Protein AF-A0A7C8ZAX3-F1 (afdb_monomer)

Solvent-accessible surface area (backbone atoms only — not comparable to full-atom values): 12717 Å² total; per-residue (Å²): 129,62,69,65,60,52,51,54,50,50,50,53,52,49,55,51,49,54,57,61,70,68,56,81,76,70,76,92,65,71,66,54,92,78,45,43,75,41,87,64,27,77,80,47,67,37,44,41,35,37,33,78,55,93,77,33,40,40,35,32,31,79,50,56,49,70,81,74,58,78,95,72,88,76,99,51,97,81,62,68,74,42,38,37,40,38,38,38,44,35,42,84,97,50,71,49,19,44,37,36,38,30,43,56,52,102,88,49,81,43,76,58,31,51,27,75,41,69,58,74,89,76,41,78,74,82,65,81,90,50,80,55,52,65,63,43,85,78,49,56,67,72,60,49,52,51,52,52,52,55,37,45,79,71,70,57,52,77,79,48,44,67,33,52,53,42,49,49,51,54,34,50,52,55,51,52,58,48,47,54,50,53,53,49,31,57,73,71,67,49,64,80,85,72,67,74,89,81,77,87,73,96,78,87,84,86,88,89,128

Mean predicted aligned error: 10.81 Å

Nearest PDB structures (foldseek):
  7pkq-assembly1_L  TM=7.363E-01  e=2.295E-09  Chlamydomonas reinhardtii
  1yqf-assembly1_B  TM=7.364E-01  e=5.320E-08  Leishmania major
  6sgb-assembly1_FV  TM=5.917E-01  e=6.263E-04  Trypanosoma brucei brucei
  7eep-assembly1_A  TM=3.026E-01  e=1.696E-01  unidentified

Structure (mmCIF, N/CA/C/O backbone):
data_AF-A0A7C8ZAX3-F1
#
_entry.id   AF-A0A7C8ZAX3-F1
#
loop_
_atom_site.group_PDB
_atom_site.id
_atom_site.type_symbol
_atom_site.label_atom_id
_atom_site.label_alt_id
_atom_site.label_comp_id
_atom_site.label_asym_id
_atom_site.label_entity_id
_atom_site.label_seq_id
_atom_site.pdbx_PDB_ins_code
_atom_site.Cartn_x
_atom_site.Cartn_y
_atom_site.Cartn_z
_atom_site.occupancy
_atom_site.B_iso_or_equiv
_atom_site.auth_seq_id
_atom_site.auth_comp_id
_atom_site.auth_asym_id
_atom_site.auth_atom_id
_atom_site.pdbx_PDB_model_num
ATOM 1 N N . VAL A 1 1 ? 15.576 3.966 -36.992 1.00 57.19 1 VAL A N 1
ATOM 2 C CA . VAL A 1 1 ? 16.244 3.793 -35.677 1.00 57.19 1 VAL A CA 1
ATOM 3 C C . VAL A 1 1 ? 17.453 2.891 -35.881 1.00 57.19 1 VAL A C 1
ATOM 5 O O . VAL A 1 1 ? 17.332 1.934 -36.636 1.00 57.19 1 VAL A O 1
ATOM 8 N N . SER A 1 2 ? 18.627 3.226 -35.334 1.00 68.69 2 SER A N 1
ATOM 9 C CA . SER A 1 2 ? 19.869 2.488 -35.623 1.00 68.69 2 SER A CA 1
ATOM 10 C C . SER A 1 2 ? 19.810 1.057 -35.070 1.00 68.69 2 SER A C 1
ATOM 12 O O . SER A 1 2 ? 19.701 0.863 -33.861 1.00 68.69 2 SER A O 1
ATOM 14 N N . SER A 1 3 ? 19.912 0.051 -35.948 1.00 81.69 3 SER A N 1
ATOM 15 C CA . SER A 1 3 ? 19.912 -1.380 -35.586 1.00 81.69 3 SER A CA 1
ATOM 16 C C . SER A 1 3 ? 20.982 -1.730 -34.544 1.00 81.69 3 SER A C 1
ATOM 18 O O . SER A 1 3 ? 20.780 -2.635 -33.735 1.00 81.69 3 SER A O 1
ATOM 20 N N . ALA A 1 4 ? 22.108 -1.011 -34.544 1.00 86.88 4 ALA A N 1
ATOM 21 C CA . ALA A 1 4 ? 23.180 -1.207 -33.577 1.00 86.88 4 ALA A CA 1
ATOM 22 C C . ALA A 1 4 ? 22.740 -0.801 -32.160 1.00 86.88 4 ALA A C 1
ATOM 24 O O . ALA A 1 4 ? 22.902 -1.580 -31.224 1.00 86.88 4 ALA A O 1
ATOM 25 N N . VAL A 1 5 ? 22.087 0.357 -32.012 1.00 91.25 5 VAL A N 1
ATOM 26 C CA . VAL A 1 5 ? 21.594 0.856 -30.715 1.00 91.25 5 VAL A CA 1
ATOM 27 C C . VAL A 1 5 ? 20.552 -0.097 -30.121 1.00 91.25 5 VAL A C 1
ATOM 29 O O . VAL A 1 5 ? 20.645 -0.451 -28.948 1.00 91.25 5 VAL A O 1
ATOM 32 N N . ASN A 1 6 ? 19.623 -0.601 -30.940 1.00 92.50 6 ASN A N 1
ATOM 33 C CA . ASN A 1 6 ? 18.636 -1.588 -30.490 1.00 92.50 6 ASN A CA 1
ATOM 34 C C . ASN A 1 6 ? 19.304 -2.881 -29.999 1.00 92.50 6 ASN A C 1
ATOM 36 O O . ASN A 1 6 ? 18.904 -3.430 -28.975 1.00 92.50 6 ASN A O 1
ATOM 40 N N . SER A 1 7 ? 20.339 -3.362 -30.697 1.00 92.12 7 SER A N 1
ATOM 41 C CA . SER A 1 7 ? 21.065 -4.571 -30.286 1.00 92.12 7 SER A CA 1
ATOM 42 C C . SER A 1 7 ? 21.820 -4.393 -28.963 1.00 92.12 7 SER A C 1
ATOM 44 O O . SER A 1 7 ? 21.807 -5.297 -28.128 1.00 92.12 7 SER A O 1
ATOM 46 N N . MET A 1 8 ? 22.413 -3.215 -28.735 1.00 94.31 8 MET A N 1
ATOM 47 C CA . MET A 1 8 ? 23.097 -2.882 -27.482 1.00 94.31 8 MET A CA 1
ATOM 48 C C . MET A 1 8 ? 22.117 -2.852 -26.310 1.00 94.31 8 MET A C 1
ATOM 50 O O . MET A 1 8 ? 22.373 -3.477 -25.281 1.00 94.31 8 MET A O 1
ATOM 54 N N . LEU A 1 9 ? 20.970 -2.190 -26.492 1.00 93.44 9 LEU A N 1
ATOM 55 C CA . LEU A 1 9 ? 19.928 -2.118 -25.474 1.00 93.44 9 LEU A CA 1
ATOM 56 C C . LEU A 1 9 ? 19.346 -3.502 -25.161 1.00 93.44 9 LEU A C 1
ATOM 58 O O . LEU A 1 9 ? 19.211 -3.859 -23.997 1.00 93.44 9 LEU A O 1
ATOM 62 N N . LEU A 1 10 ? 19.065 -4.323 -26.177 1.00 94.75 10 LEU A N 1
ATOM 63 C CA . LEU A 1 10 ? 18.563 -5.686 -25.974 1.00 94.75 10 LEU A CA 1
ATOM 64 C C . LEU A 1 10 ? 19.558 -6.587 -25.234 1.00 94.75 10 LEU A C 1
ATOM 66 O O . LEU A 1 10 ? 19.128 -7.412 -24.428 1.00 94.75 10 LEU A O 1
ATOM 70 N N . ARG A 1 11 ? 20.865 -6.445 -25.495 1.00 95.25 11 ARG A N 1
ATOM 71 C CA . ARG A 1 11 ? 21.896 -7.180 -24.750 1.00 95.25 11 ARG A CA 1
ATOM 72 C C . ARG A 1 11 ? 21.899 -6.756 -23.284 1.00 95.25 11 ARG A C 1
ATOM 74 O O . ARG A 1 11 ? 21.761 -7.609 -22.420 1.00 95.25 11 ARG A O 1
ATOM 81 N N . SER A 1 12 ? 21.944 -5.449 -23.030 1.00 96.00 12 SER A N 1
ATOM 82 C CA . SER A 1 12 ? 21.925 -4.899 -21.671 1.00 96.00 12 SER A CA 1
ATOM 83 C C . SER A 1 12 ? 20.666 -5.304 -20.890 1.00 96.00 12 SER A C 1
ATOM 85 O O . SER A 1 12 ? 20.777 -5.777 -19.763 1.00 96.00 12 SER A O 1
ATOM 87 N N . LEU A 1 13 ? 19.477 -5.222 -21.504 1.00 94.81 13 LEU A N 1
ATOM 88 C CA . LEU A 1 13 ? 18.223 -5.678 -20.890 1.00 94.81 13 LEU A CA 1
ATOM 89 C C . LEU A 1 13 ? 18.253 -7.173 -20.555 1.00 94.81 13 LEU A C 1
ATOM 91 O O . LEU A 1 13 ? 17.730 -7.577 -19.522 1.00 94.81 13 LEU A O 1
ATOM 95 N N . LYS A 1 14 ? 18.841 -8.002 -21.426 1.00 94.00 14 LYS A N 1
ATOM 96 C CA . LYS A 1 14 ? 18.943 -9.448 -21.203 1.00 94.00 14 LYS A CA 1
ATOM 97 C C . LYS A 1 14 ? 19.895 -9.777 -20.057 1.00 94.00 14 LYS A C 1
ATOM 99 O O . LYS A 1 14 ? 19.562 -10.631 -19.242 1.00 94.00 14 LYS A O 1
ATOM 104 N N . ASP A 1 15 ? 21.051 -9.125 -20.013 1.00 94.94 15 ASP A N 1
ATOM 105 C CA . ASP A 1 15 ? 22.049 -9.353 -18.969 1.00 94.94 15 ASP A CA 1
ATOM 106 C C . ASP A 1 15 ? 21.453 -9.004 -17.593 1.00 94.94 15 ASP A C 1
ATOM 108 O O . ASP A 1 15 ? 21.478 -9.832 -16.683 1.00 94.94 15 ASP A O 1
ATOM 112 N N . HIS A 1 16 ? 20.775 -7.856 -17.488 1.00 93.06 16 HIS A N 1
ATOM 113 C CA . HIS A 1 16 ? 20.114 -7.435 -16.249 1.00 93.06 16 HIS A CA 1
ATOM 114 C C . HIS A 1 16 ? 18.903 -8.318 -15.888 1.00 93.06 16 HIS A C 1
ATOM 116 O O . HIS A 1 16 ? 18.713 -8.679 -14.729 1.00 93.06 16 HIS A O 1
ATOM 122 N N . TYR A 1 17 ? 18.108 -8.751 -16.873 1.00 93.69 17 TYR A N 1
ATOM 123 C CA . TYR A 1 17 ? 17.039 -9.729 -16.641 1.00 93.69 17 TYR A CA 1
ATOM 124 C C . TYR A 1 17 ? 17.578 -11.016 -16.001 1.00 93.69 17 TYR A C 1
ATOM 126 O O . TYR A 1 17 ? 16.955 -11.548 -15.086 1.00 93.69 17 TYR A O 1
ATOM 134 N N . LEU A 1 18 ? 18.720 -11.528 -16.479 1.00 92.94 18 LEU A N 1
ATOM 135 C CA . LEU A 1 18 ? 19.320 -12.754 -15.950 1.00 92.94 18 LEU A CA 1
ATOM 136 C C . LEU A 1 18 ? 19.793 -12.569 -14.508 1.00 92.94 18 LEU A C 1
ATOM 138 O O . LEU A 1 18 ? 19.519 -13.429 -13.674 1.00 92.94 18 LEU A O 1
ATOM 142 N N . GLU A 1 19 ? 20.443 -11.447 -14.212 1.00 91.44 19 GLU A N 1
ATOM 143 C CA . GLU A 1 19 ? 20.860 -11.089 -12.855 1.00 91.44 19 GLU A CA 1
ATOM 144 C C . GLU A 1 19 ? 19.670 -11.059 -11.888 1.00 91.44 19 GLU A C 1
ATOM 146 O O . GLU A 1 19 ? 19.650 -11.803 -10.907 1.00 91.44 19 GLU A O 1
ATOM 151 N N . VAL A 1 20 ? 18.631 -10.286 -12.217 1.00 89.56 20 VAL A N 1
ATOM 152 C CA . VAL A 1 20 ? 17.428 -10.161 -11.382 1.00 89.56 20 VAL A CA 1
ATOM 153 C C . VAL A 1 20 ? 16.710 -11.503 -11.248 1.00 89.56 20 VAL A C 1
ATOM 155 O O . VAL A 1 20 ? 16.259 -11.849 -10.160 1.00 89.56 20 VAL A O 1
ATOM 158 N N . SER A 1 21 ? 16.637 -12.303 -12.317 1.00 89.88 21 SER A N 1
ATOM 159 C CA . SER A 1 21 ? 15.959 -13.608 -12.292 1.00 89.88 21 SER A CA 1
ATOM 160 C C . SER A 1 21 ? 16.597 -14.635 -11.352 1.00 89.88 21 SER A C 1
ATOM 162 O O . SER A 1 21 ? 15.923 -15.581 -10.950 1.00 89.88 21 SER A O 1
ATOM 164 N N . ASN A 1 22 ? 17.872 -14.448 -10.999 1.00 89.62 22 ASN A N 1
ATOM 165 C CA . ASN A 1 22 ? 18.603 -15.324 -10.086 1.00 89.62 22 ASN A CA 1
ATOM 166 C C . ASN A 1 22 ? 18.508 -14.877 -8.618 1.00 89.62 22 ASN A C 1
ATOM 168 O O . ASN A 1 22 ? 19.042 -15.561 -7.743 1.00 89.62 22 ASN A O 1
ATOM 172 N N . MET A 1 23 ? 17.852 -13.749 -8.325 1.00 88.31 23 MET A N 1
ATOM 173 C CA . MET A 1 23 ? 17.659 -13.290 -6.950 1.00 88.31 23 MET A CA 1
ATOM 174 C C . MET A 1 23 ? 16.756 -14.253 -6.171 1.00 88.31 23 MET A C 1
ATOM 176 O O . MET A 1 23 ? 15.720 -14.706 -6.662 1.00 88.31 23 MET A O 1
ATOM 180 N N . ALA A 1 24 ? 17.145 -14.559 -4.933 1.00 86.44 24 ALA A N 1
ATOM 181 C CA . ALA A 1 24 ? 16.356 -15.422 -4.066 1.00 86.44 24 ALA A CA 1
ATOM 182 C C . ALA A 1 24 ? 15.093 -14.681 -3.588 1.00 86.44 24 ALA A C 1
ATOM 184 O O . ALA A 1 24 ? 15.207 -13.576 -3.054 1.00 86.44 24 ALA A O 1
ATOM 185 N N . PRO A 1 25 ? 13.892 -15.269 -3.741 1.00 83.69 25 PRO A N 1
ATOM 186 C CA . PRO A 1 25 ? 12.681 -14.658 -3.218 1.00 83.69 25 PRO A CA 1
ATOM 187 C C . PRO A 1 25 ? 12.699 -14.651 -1.682 1.00 83.69 25 PRO A C 1
ATOM 189 O O . PRO A 1 25 ? 13.320 -15.526 -1.066 1.00 83.69 25 PRO A O 1
ATOM 192 N N . PRO A 1 26 ? 11.971 -13.718 -1.046 1.00 83.88 26 PRO A N 1
ATOM 193 C CA . PRO A 1 26 ? 11.808 -13.710 0.396 1.00 83.88 26 PRO A CA 1
ATOM 194 C C . PRO A 1 26 ? 11.117 -15.000 0.868 1.00 83.88 26 PRO A C 1
ATOM 196 O O . PRO A 1 26 ? 10.417 -15.662 0.086 1.00 83.88 26 PRO A O 1
ATOM 199 N N . PRO A 1 27 ? 11.267 -15.358 2.156 1.00 82.12 27 PRO A N 1
ATOM 200 C CA . PRO A 1 27 ? 10.546 -16.474 2.750 1.00 82.12 27 PRO A CA 1
ATOM 201 C C . PRO A 1 27 ? 9.045 -16.362 2.482 1.00 82.12 27 PRO A C 1
ATOM 203 O O . PRO A 1 27 ? 8.458 -15.280 2.557 1.00 82.12 27 PRO A O 1
ATOM 206 N N . LYS A 1 28 ? 8.407 -17.497 2.180 1.00 78.25 28 LYS A N 1
ATOM 207 C CA . LYS A 1 28 ? 6.951 -17.537 2.038 1.00 78.25 28 LYS A CA 1
ATOM 208 C C . LYS A 1 28 ? 6.321 -17.233 3.391 1.00 78.25 28 LYS A C 1
ATOM 210 O O . LYS A 1 28 ? 6.435 -18.033 4.315 1.00 78.25 28 LYS A O 1
ATOM 215 N N . MET A 1 29 ? 5.635 -16.102 3.475 1.00 82.62 29 MET A N 1
ATOM 216 C CA . MET A 1 29 ? 4.880 -15.699 4.654 1.00 82.62 29 MET A CA 1
ATOM 217 C C . MET A 1 29 ? 3.402 -15.561 4.299 1.00 82.62 29 MET A C 1
ATOM 219 O O . MET A 1 29 ? 3.052 -15.037 3.241 1.00 82.62 29 MET A O 1
ATOM 223 N N . GLY A 1 30 ? 2.542 -16.086 5.170 1.00 80.88 30 GLY A N 1
ATOM 224 C CA . GLY A 1 30 ? 1.102 -15.852 5.103 1.00 80.88 30 GLY A CA 1
ATOM 225 C C . GLY A 1 30 ? 0.744 -14.481 5.686 1.00 80.88 30 GLY A C 1
ATOM 226 O O . GLY A 1 30 ? 1.542 -13.917 6.437 1.00 80.88 30 GLY A O 1
ATOM 227 N N . PRO A 1 31 ? -0.440 -13.939 5.358 1.00 85.38 31 PRO A N 1
ATOM 228 C CA . PRO A 1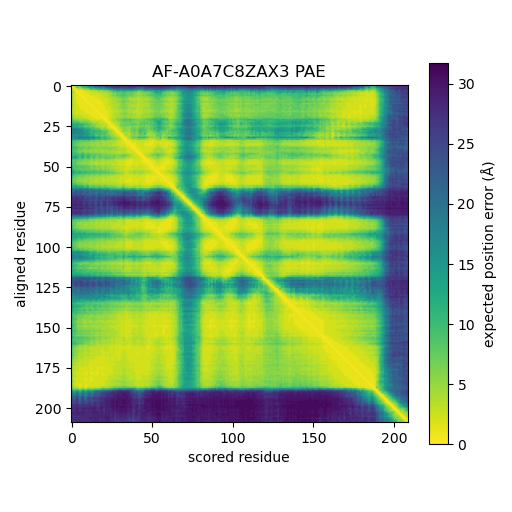 31 ? -0.945 -12.755 6.039 1.00 85.38 31 PRO A CA 1
ATOM 229 C C . PRO A 1 31 ? -1.250 -13.096 7.509 1.00 85.38 31 PRO A C 1
ATOM 231 O O . PRO A 1 31 ? -1.481 -14.271 7.823 1.00 85.38 31 PRO A O 1
ATOM 234 N N . PRO A 1 32 ? -1.312 -12.107 8.417 1.00 84.88 32 PRO A N 1
ATOM 235 C CA . PRO A 1 32 ? -1.864 -12.334 9.748 1.00 84.88 32 PRO A CA 1
ATOM 236 C C . PRO A 1 32 ? -3.278 -12.925 9.665 1.00 84.88 32 PRO A C 1
ATOM 238 O O . PRO A 1 32 ? -4.042 -12.579 8.763 1.00 84.88 32 PRO A O 1
ATOM 241 N N . ALA A 1 33 ? -3.624 -13.811 10.606 1.00 76.88 33 ALA A N 1
ATOM 242 C CA . ALA A 1 33 ? -4.790 -14.703 10.514 1.00 76.88 33 ALA A CA 1
ATOM 243 C C . ALA A 1 33 ? -6.139 -13.993 10.293 1.00 76.88 33 ALA A C 1
ATOM 245 O O . ALA A 1 33 ? -7.079 -14.586 9.770 1.00 76.88 33 ALA A O 1
ATOM 246 N N . GLU A 1 34 ? -6.240 -12.725 10.686 1.00 86.31 34 GLU A N 1
ATOM 247 C CA . GLU A 1 34 ? -7.464 -11.933 10.585 1.00 86.31 34 GLU A CA 1
ATOM 248 C C . GLU A 1 34 ? -7.663 -11.266 9.214 1.00 86.31 34 GLU A C 1
ATOM 250 O O . GLU A 1 34 ? -8.735 -10.718 8.950 1.00 86.31 34 GLU A O 1
ATOM 255 N N . PHE A 1 35 ? -6.651 -11.290 8.341 1.00 92.44 35 PHE A N 1
ATOM 256 C CA . PHE A 1 35 ? -6.679 -10.641 7.034 1.00 92.44 35 PHE A CA 1
ATOM 257 C C . PHE A 1 35 ? -6.717 -11.653 5.893 1.00 92.44 35 PHE A C 1
ATOM 259 O O . PHE A 1 35 ? -6.006 -12.656 5.877 1.00 92.44 35 PHE A O 1
ATOM 266 N N . THR A 1 36 ? -7.521 -11.345 4.879 1.00 93.62 36 THR A N 1
ATOM 267 C CA . THR A 1 36 ? -7.600 -12.125 3.643 1.00 93.62 36 THR A CA 1
ATOM 268 C C . THR A 1 36 ? -6.857 -11.404 2.527 1.00 93.62 36 THR A C 1
ATOM 270 O O . THR A 1 36 ? -7.028 -10.199 2.341 1.00 93.62 36 THR A O 1
ATOM 273 N N . ILE A 1 37 ? -6.060 -12.142 1.752 1.00 93.69 37 ILE A N 1
ATOM 274 C CA . ILE A 1 37 ? -5.416 -11.603 0.550 1.00 93.69 37 ILE A CA 1
ATOM 275 C C . ILE A 1 37 ? -6.470 -11.387 -0.537 1.00 93.69 37 ILE A C 1
ATOM 277 O O . ILE A 1 37 ? -7.223 -12.299 -0.885 1.00 93.69 37 ILE A O 1
ATOM 281 N N . VAL A 1 38 ? -6.497 -10.190 -1.116 1.00 92.31 38 VAL A N 1
ATOM 282 C CA . VAL A 1 38 ? -7.389 -9.855 -2.227 1.00 92.31 38 VAL A CA 1
ATOM 283 C C . VAL A 1 38 ? -6.953 -10.610 -3.488 1.00 92.31 38 VAL A C 1
ATOM 285 O O . VAL A 1 38 ? -5.791 -10.575 -3.906 1.00 92.31 38 VAL A O 1
ATOM 288 N N . LYS A 1 39 ? -7.897 -11.311 -4.126 1.00 89.94 39 LYS A N 1
ATOM 289 C CA . LYS A 1 39 ? -7.635 -12.075 -5.352 1.00 89.94 39 LYS A CA 1
ATOM 290 C C . LYS A 1 39 ? -7.137 -11.142 -6.461 1.00 89.94 39 LYS A C 1
ATOM 292 O O . LYS A 1 39 ? -7.769 -10.138 -6.760 1.00 89.94 39 LYS A O 1
ATOM 297 N N . GLY A 1 40 ? -6.012 -11.493 -7.086 1.00 88.19 40 GLY A N 1
ATOM 298 C CA . GLY A 1 40 ? -5.405 -10.680 -8.146 1.00 88.19 40 GLY A CA 1
ATOM 299 C C . GLY A 1 40 ? -4.617 -9.462 -7.648 1.00 88.19 40 GLY A C 1
ATOM 300 O O . GLY A 1 40 ? -4.141 -8.680 -8.466 1.00 88.19 40 GLY A O 1
ATOM 301 N N . ALA A 1 41 ? -4.402 -9.303 -6.337 1.00 88.12 41 ALA A N 1
ATOM 302 C CA . ALA A 1 41 ? -3.709 -8.136 -5.783 1.00 88.12 41 ALA A CA 1
ATOM 303 C C . ALA A 1 41 ? -2.264 -7.936 -6.289 1.00 88.12 41 ALA A C 1
ATOM 305 O O . ALA A 1 41 ? -1.783 -6.804 -6.337 1.00 88.12 41 ALA A O 1
ATOM 306 N N . LEU A 1 42 ? -1.578 -9.007 -6.710 1.00 87.19 42 LEU A N 1
ATOM 307 C CA . LEU A 1 42 ? -0.249 -8.915 -7.337 1.00 87.19 42 LEU A CA 1
ATOM 308 C C . LEU A 1 42 ? -0.287 -8.289 -8.739 1.00 87.19 42 LEU A C 1
ATOM 310 O O . LEU A 1 42 ? 0.746 -7.854 -9.236 1.00 87.19 42 LEU A O 1
ATOM 314 N N . ASP A 1 43 ? -1.451 -8.289 -9.384 1.00 84.75 43 ASP A N 1
ATOM 315 C CA . ASP A 1 43 ? -1.666 -7.770 -10.737 1.00 84.75 43 ASP A CA 1
ATOM 316 C C . ASP A 1 43 ? -2.399 -6.425 -10.746 1.00 84.75 43 ASP A C 1
ATOM 318 O O . ASP A 1 43 ? -2.422 -5.745 -11.767 1.00 84.75 43 ASP A O 1
ATOM 322 N N . SER A 1 44 ? -2.968 -6.025 -9.607 1.00 83.50 44 SER A N 1
ATOM 323 C CA . SER A 1 44 ? -3.704 -4.770 -9.447 1.00 83.50 44 SER A CA 1
ATOM 324 C C . SER A 1 44 ? -2.879 -3.696 -8.731 1.00 83.50 44 SER A C 1
ATOM 326 O O . SER A 1 44 ? -1.935 -3.991 -7.997 1.00 83.50 44 SER A O 1
ATOM 328 N N . THR A 1 45 ? -3.280 -2.435 -8.869 1.00 79.44 45 THR A N 1
ATOM 329 C CA . THR A 1 45 ? -2.795 -1.307 -8.050 1.00 79.44 45 THR A CA 1
ATOM 330 C C . THR A 1 45 ? -3.638 -1.089 -6.785 1.00 79.44 45 THR A C 1
ATOM 332 O O . THR A 1 45 ? -3.438 -0.103 -6.081 1.00 79.44 45 THR A O 1
ATOM 335 N N . GLY A 1 46 ? -4.597 -1.981 -6.518 1.00 84.06 46 GLY A N 1
ATOM 336 C CA . GLY A 1 46 ? -5.526 -1.903 -5.396 1.00 84.06 46 GLY A CA 1
ATOM 337 C C . GLY A 1 46 ? -5.018 -2.581 -4.117 1.00 84.06 46 GLY A C 1
ATOM 338 O O . GLY A 1 46 ? -3.829 -2.906 -4.008 1.00 84.06 46 GLY A O 1
ATOM 339 N N . PRO A 1 47 ? -5.922 -2.807 -3.146 1.00 90.69 47 PRO A N 1
ATOM 340 C CA . PRO A 1 47 ? -5.567 -3.365 -1.849 1.00 90.69 47 PRO A CA 1
ATOM 341 C C . PRO A 1 47 ? -5.037 -4.795 -1.952 1.00 90.69 47 PRO A C 1
ATOM 343 O O . PRO A 1 47 ? -5.499 -5.601 -2.758 1.00 90.69 47 PRO A O 1
ATOM 346 N N . VAL A 1 48 ? -4.071 -5.107 -1.087 1.00 92.81 48 VAL A N 1
ATOM 347 C CA . VAL A 1 48 ? -3.515 -6.450 -0.900 1.00 92.81 48 VAL A CA 1
ATOM 348 C C . VAL A 1 48 ? -4.271 -7.237 0.157 1.00 92.81 48 VAL A C 1
ATOM 350 O O . VAL A 1 48 ? -4.512 -8.426 -0.043 1.00 92.81 48 VAL A O 1
ATOM 353 N N . LEU A 1 49 ? -4.653 -6.596 1.261 1.00 94.31 49 LEU A N 1
ATOM 354 C CA . LEU A 1 49 ? -5.358 -7.247 2.359 1.00 94.31 49 LEU A CA 1
ATOM 355 C C . LEU A 1 49 ? -6.730 -6.627 2.558 1.00 94.31 49 LEU A C 1
ATOM 357 O O . LEU A 1 49 ? -6.914 -5.422 2.379 1.00 94.31 49 LEU A O 1
ATOM 361 N N . ARG A 1 50 ? -7.677 -7.466 2.974 1.00 94.56 50 ARG A N 1
ATOM 362 C CA . ARG A 1 50 ? -9.022 -7.056 3.364 1.00 94.56 50 ARG A CA 1
ATOM 363 C C . ARG A 1 50 ? -9.451 -7.785 4.630 1.00 94.56 50 ARG A C 1
ATOM 365 O O . ARG A 1 50 ? -9.142 -8.966 4.805 1.00 94.56 50 ARG A O 1
ATOM 372 N N . LYS A 1 51 ? -10.168 -7.081 5.497 1.00 94.44 51 LYS A N 1
ATOM 373 C CA . LYS A 1 51 ? -10.749 -7.607 6.736 1.00 94.44 51 LYS A CA 1
ATOM 374 C C . LYS A 1 51 ? -12.075 -6.909 7.007 1.00 94.44 51 LYS A C 1
ATOM 376 O O . LYS A 1 51 ? -12.208 -5.717 6.753 1.00 94.44 51 LYS A O 1
ATOM 381 N N . ASN A 1 52 ? -13.029 -7.638 7.574 1.00 95.12 52 ASN A N 1
ATOM 382 C CA . ASN A 1 52 ? -14.234 -7.042 8.145 1.00 95.12 52 ASN A CA 1
ATOM 383 C C . ASN A 1 52 ? -14.053 -6.892 9.657 1.00 95.12 52 ASN A C 1
ATOM 385 O O . ASN A 1 52 ? -13.615 -7.825 10.329 1.00 95.12 52 ASN A O 1
ATOM 389 N N . TYR A 1 53 ? -14.408 -5.730 10.194 1.00 94.69 53 TYR A N 1
ATOM 390 C CA . TYR A 1 53 ? -14.394 -5.453 11.626 1.00 94.69 53 TYR A CA 1
ATOM 391 C C . TYR A 1 53 ? -15.727 -4.823 12.025 1.00 94.69 53 TYR A C 1
ATOM 393 O O . TYR A 1 53 ? -16.008 -3.671 11.706 1.00 94.69 53 TYR A O 1
ATOM 401 N N . LYS A 1 54 ? -16.575 -5.581 12.729 1.00 93.94 54 LYS A N 1
ATOM 402 C CA . LYS A 1 54 ? -17.941 -5.156 13.085 1.00 93.94 54 LYS A CA 1
ATOM 403 C C . LYS A 1 54 ? -18.725 -4.728 11.828 1.00 93.94 54 LYS A C 1
ATOM 405 O O . LYS A 1 54 ? -18.980 -5.560 10.966 1.00 93.94 54 LYS A O 1
ATOM 410 N N . ASN A 1 55 ? -19.103 -3.452 11.730 1.00 94.69 55 ASN A N 1
ATOM 411 C CA . ASN A 1 55 ? -19.815 -2.862 10.590 1.00 94.69 55 ASN A CA 1
ATOM 412 C C . ASN A 1 55 ? -18.877 -2.053 9.672 1.00 94.69 55 ASN A C 1
ATOM 414 O O . ASN A 1 55 ? -19.299 -1.093 9.030 1.00 94.69 55 ASN A O 1
ATOM 418 N N . GLU A 1 56 ? -17.586 -2.370 9.686 1.00 95.88 56 GLU A N 1
ATOM 419 C CA . GLU A 1 56 ? -16.558 -1.712 8.892 1.00 95.88 56 GLU A CA 1
ATOM 420 C C . GLU A 1 56 ? -15.824 -2.728 8.028 1.00 95.88 56 GLU A C 1
ATOM 422 O O . GLU A 1 56 ? -15.641 -3.891 8.396 1.00 95.88 56 GLU A O 1
ATOM 427 N N . GLU A 1 57 ? -15.359 -2.248 6.889 1.00 94.94 57 GLU A N 1
ATOM 428 C CA . GLU A 1 57 ? -14.473 -2.960 5.994 1.00 94.94 57 GLU A CA 1
ATOM 429 C C . GLU A 1 57 ? -13.134 -2.235 5.936 1.00 94.94 57 GLU A C 1
ATOM 431 O O . GLU A 1 57 ? -13.076 -1.036 5.666 1.00 94.94 57 GLU A O 1
ATOM 436 N N . ILE A 1 58 ? -12.065 -2.978 6.193 1.00 95.44 58 ILE A N 1
ATOM 437 C CA . ILE A 1 58 ? -10.691 -2.494 6.210 1.00 95.44 58 ILE A CA 1
ATOM 438 C C . ILE A 1 58 ? -9.999 -3.031 4.964 1.00 95.44 58 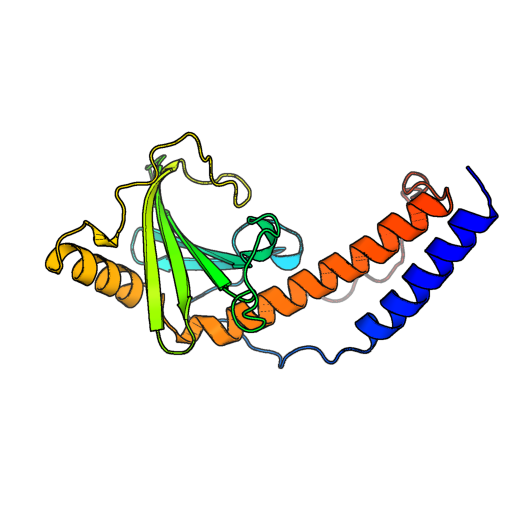ILE A C 1
ATOM 440 O O . ILE A 1 58 ? -9.953 -4.246 4.756 1.00 95.44 58 ILE A O 1
ATOM 444 N N . SER A 1 59 ? -9.438 -2.135 4.161 1.00 94.38 59 SER A N 1
ATOM 445 C CA . SER A 1 59 ? -8.629 -2.467 2.988 1.00 94.38 59 SER A CA 1
ATOM 446 C C . SER A 1 59 ? -7.231 -1.880 3.143 1.00 94.38 59 SER A C 1
ATOM 448 O O . SER A 1 59 ? -7.084 -0.698 3.443 1.00 94.38 59 SER A O 1
ATOM 450 N N . ILE A 1 60 ? -6.200 -2.696 2.933 1.00 93.19 60 ILE A N 1
ATOM 451 C CA . ILE A 1 60 ? -4.800 -2.297 3.121 1.00 93.19 60 ILE A CA 1
ATOM 452 C C . ILE A 1 60 ? -4.064 -2.382 1.791 1.00 93.19 60 ILE A C 1
ATOM 454 O O . ILE A 1 60 ? -4.091 -3.415 1.121 1.00 93.19 60 ILE A O 1
ATOM 458 N N . SER A 1 61 ? -3.380 -1.303 1.429 1.00 91.00 61 SER A N 1
ATOM 459 C CA . SER A 1 61 ? -2.471 -1.209 0.282 1.00 91.00 61 SER A CA 1
ATOM 460 C C . SER A 1 61 ? -1.062 -0.883 0.776 1.00 91.00 61 SER A C 1
ATOM 462 O O . SER A 1 61 ? -0.908 -0.205 1.786 1.00 91.00 61 SER A O 1
ATOM 464 N N . VAL A 1 62 ? -0.032 -1.349 0.070 1.00 88.75 62 VAL A N 1
ATOM 465 C CA . VAL A 1 62 ? 1.377 -1.087 0.407 1.00 88.75 62 VAL A CA 1
ATOM 466 C C . VAL A 1 62 ? 2.119 -0.549 -0.815 1.00 88.75 62 VAL A C 1
ATOM 468 O O . VAL A 1 62 ? 1.872 -1.006 -1.935 1.00 88.75 62 VAL A O 1
ATOM 471 N N . MET A 1 63 ? 3.006 0.423 -0.603 1.00 82.75 63 MET A N 1
ATOM 472 C CA . MET A 1 63 ? 3.808 1.076 -1.645 1.00 82.75 63 MET A CA 1
ATOM 473 C C . MET A 1 63 ? 5.161 1.564 -1.105 1.00 82.75 63 MET A C 1
ATOM 475 O O . MET A 1 63 ? 5.345 1.673 0.105 1.00 82.75 63 MET A O 1
ATOM 479 N N . ARG A 1 64 ? 6.091 1.893 -2.010 1.00 78.00 64 ARG A N 1
ATOM 480 C CA . ARG A 1 64 ? 7.394 2.507 -1.701 1.00 78.00 64 ARG A CA 1
ATOM 481 C C . ARG A 1 64 ? 7.425 3.967 -2.157 1.00 78.00 64 ARG A C 1
ATOM 483 O O . ARG A 1 64 ? 6.915 4.268 -3.238 1.00 78.00 64 ARG A O 1
ATOM 490 N N . LEU A 1 65 ? 8.048 4.847 -1.368 1.00 62.22 65 LEU A N 1
ATOM 491 C CA . LEU A 1 65 ? 8.137 6.286 -1.660 1.00 62.22 65 LEU A CA 1
ATOM 492 C C . LEU A 1 65 ? 8.956 6.621 -2.915 1.00 62.22 65 LEU A C 1
ATOM 494 O O . LEU A 1 65 ? 8.638 7.594 -3.592 1.00 62.22 65 LEU A O 1
ATOM 498 N N . ALA A 1 66 ? 9.925 5.780 -3.292 1.00 53.72 66 ALA A N 1
ATOM 499 C CA . ALA A 1 66 ? 10.694 5.918 -4.537 1.00 53.72 66 ALA A CA 1
ATOM 500 C C . ALA A 1 66 ? 9.821 5.991 -5.816 1.00 53.72 66 ALA A C 1
ATOM 502 O O . ALA A 1 66 ? 10.303 6.366 -6.878 1.00 53.72 66 ALA A O 1
ATOM 503 N N . ASN A 1 67 ? 8.525 5.664 -5.724 1.00 48.75 67 ASN A N 1
ATOM 504 C CA . ASN A 1 67 ? 7.559 5.825 -6.813 1.00 48.75 67 ASN A CA 1
ATOM 505 C C . ASN A 1 67 ? 6.913 7.230 -6.882 1.00 48.75 67 ASN A C 1
ATOM 507 O O . ASN A 1 67 ? 6.118 7.474 -7.788 1.00 48.75 67 ASN A O 1
ATOM 511 N N . ILE A 1 68 ? 7.175 8.120 -5.915 1.00 42.75 68 ILE A N 1
ATOM 512 C CA . ILE A 1 68 ? 6.472 9.404 -5.723 1.00 42.75 68 ILE A CA 1
ATOM 513 C C . ILE A 1 68 ? 7.436 10.606 -5.728 1.00 42.75 68 ILE A C 1
ATOM 515 O O . ILE A 1 68 ? 7.059 11.661 -6.236 1.00 42.75 68 ILE A O 1
ATOM 519 N N . ALA A 1 69 ? 8.660 10.472 -5.208 1.00 39.88 69 ALA A N 1
ATOM 520 C CA . ALA A 1 69 ? 9.633 11.568 -5.162 1.00 39.88 69 ALA A CA 1
ATOM 521 C C . ALA A 1 69 ? 10.629 11.495 -6.334 1.00 39.88 69 ALA A C 1
ATOM 523 O O . ALA A 1 69 ? 11.231 10.451 -6.584 1.00 39.88 69 ALA A O 1
ATOM 524 N N . ALA A 1 70 ? 10.782 12.605 -7.064 1.00 39.94 70 ALA A N 1
ATOM 525 C CA . ALA A 1 70 ? 11.890 12.796 -7.997 1.00 39.94 70 ALA A CA 1
ATOM 526 C C . ALA A 1 70 ? 13.216 12.868 -7.210 1.00 39.94 70 ALA A C 1
ATOM 528 O O . ALA A 1 70 ? 13.196 13.315 -6.063 1.00 39.94 70 ALA A O 1
ATOM 529 N N . PRO A 1 71 ? 14.341 12.421 -7.794 1.00 41.00 71 PRO A N 1
ATOM 530 C CA . PRO A 1 71 ? 15.618 12.366 -7.104 1.00 41.00 71 PRO A CA 1
ATOM 531 C C . PRO A 1 71 ? 16.226 13.767 -7.099 1.00 41.00 71 PRO A C 1
ATOM 533 O O . PRO A 1 71 ? 16.885 14.133 -8.064 1.00 41.00 71 PRO A O 1
ATOM 536 N N . ASP A 1 72 ? 15.985 14.547 -6.054 1.00 42.62 72 ASP A N 1
ATOM 537 C CA . ASP A 1 72 ? 16.838 15.688 -5.729 1.00 42.62 72 ASP A CA 1
ATOM 538 C C . ASP A 1 72 ? 17.221 15.576 -4.247 1.00 42.62 72 ASP A C 1
ATOM 540 O O . ASP A 1 72 ? 16.348 15.588 -3.381 1.00 42.62 72 ASP 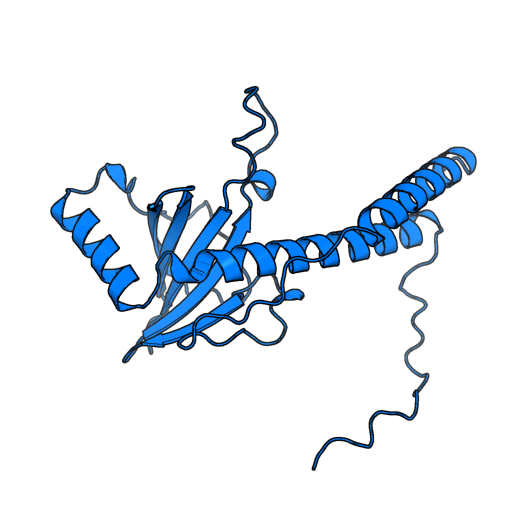A O 1
ATOM 544 N N . ASP A 1 73 ? 18.532 15.400 -4.050 1.00 46.19 73 ASP A N 1
ATOM 545 C CA . ASP A 1 73 ? 19.374 15.632 -2.868 1.00 46.19 73 ASP A CA 1
ATOM 546 C C . ASP A 1 73 ? 18.863 15.168 -1.492 1.00 46.19 73 ASP A C 1
ATOM 548 O O . ASP A 1 73 ? 18.080 15.842 -0.832 1.00 46.19 73 ASP A O 1
ATOM 552 N N . ASP A 1 74 ? 19.384 14.037 -1.007 1.00 41.84 74 ASP A N 1
ATOM 553 C CA . ASP A 1 74 ? 20.560 14.051 -0.123 1.00 41.84 74 ASP A CA 1
ATOM 554 C C . ASP A 1 74 ? 21.082 12.617 0.099 1.00 41.84 74 ASP A C 1
ATOM 556 O O . ASP A 1 74 ? 20.344 11.630 0.072 1.00 41.84 74 ASP A O 1
ATOM 560 N N . GLU A 1 75 ? 22.404 12.510 0.221 1.00 44.94 75 GLU A N 1
ATOM 561 C CA . GLU A 1 75 ? 23.180 11.282 0.397 1.00 44.94 75 GLU A CA 1
ATOM 562 C C . GLU A 1 75 ? 22.933 10.641 1.775 1.00 44.94 75 GLU A C 1
ATOM 564 O O . GLU A 1 75 ? 23.781 10.722 2.654 1.00 44.94 75 GLU A O 1
ATOM 569 N N . ASP A 1 76 ? 21.809 9.948 1.945 1.00 41.12 76 ASP A N 1
ATOM 570 C CA . ASP A 1 76 ? 21.656 8.882 2.939 1.00 41.12 76 ASP A CA 1
ATOM 571 C C . ASP A 1 76 ? 21.050 7.656 2.238 1.00 41.12 76 ASP A C 1
ATOM 573 O O . ASP A 1 76 ? 19.837 7.489 2.088 1.00 41.12 76 ASP A O 1
ATOM 577 N N . ASP A 1 77 ? 21.935 6.769 1.774 1.00 42.75 77 ASP A N 1
ATOM 578 C CA . ASP A 1 77 ? 21.627 5.542 1.013 1.00 42.75 77 ASP A CA 1
ATOM 579 C C . ASP A 1 77 ? 20.772 4.521 1.816 1.00 42.75 77 ASP A C 1
ATOM 581 O O . ASP A 1 77 ? 20.367 3.476 1.300 1.00 42.75 77 ASP A O 1
ATOM 585 N N . ASP A 1 78 ? 20.440 4.844 3.071 1.00 43.69 78 ASP A N 1
ATOM 586 C CA . ASP A 1 78 ? 19.580 4.069 3.969 1.00 43.69 78 ASP A CA 1
ATOM 587 C C . ASP A 1 78 ? 18.107 4.557 3.993 1.00 43.69 78 ASP A C 1
ATOM 589 O O . ASP A 1 78 ? 17.233 3.851 4.507 1.00 43.69 78 ASP A O 1
ATOM 593 N N . GLU A 1 79 ? 17.775 5.719 3.405 1.00 43.25 79 GLU A N 1
ATOM 594 C CA . GLU A 1 79 ? 16.469 6.381 3.607 1.00 43.25 79 GLU A CA 1
ATOM 595 C C . GLU A 1 79 ? 15.409 6.087 2.513 1.00 43.25 79 GLU A C 1
ATOM 597 O O . GLU A 1 79 ? 14.200 6.219 2.726 1.00 43.25 79 GLU A O 1
ATOM 602 N N . ILE A 1 80 ? 15.812 5.574 1.344 1.00 43.69 80 ILE A N 1
ATOM 603 C CA . ILE A 1 80 ? 14.939 5.462 0.148 1.00 43.69 80 ILE A CA 1
ATOM 604 C C . ILE A 1 80 ? 14.001 4.227 0.174 1.00 43.69 80 ILE A C 1
ATOM 606 O O . ILE A 1 80 ? 13.125 4.044 -0.680 1.00 43.69 80 ILE A O 1
ATOM 610 N N . ASN A 1 81 ? 14.087 3.388 1.209 1.00 52.31 81 ASN A N 1
ATOM 611 C CA . ASN A 1 81 ? 13.216 2.222 1.394 1.00 52.31 81 ASN A CA 1
ATOM 612 C C . ASN A 1 81 ? 12.031 2.452 2.342 1.00 52.31 81 ASN A C 1
ATOM 614 O O . ASN A 1 81 ? 11.476 1.478 2.854 1.00 52.31 81 ASN A O 1
ATOM 618 N N . GLN A 1 82 ? 11.586 3.699 2.522 1.00 67.69 82 GLN A N 1
ATOM 619 C CA . GLN A 1 82 ? 10.367 3.979 3.282 1.00 67.69 82 GLN A CA 1
ATOM 620 C C . GLN 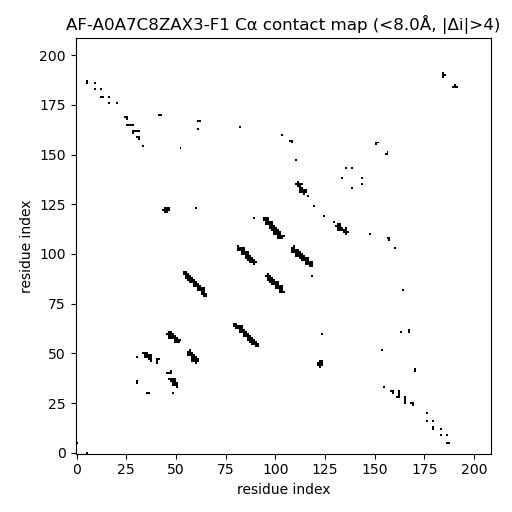A 1 82 ? 9.142 3.327 2.626 1.00 67.69 82 GLN A C 1
ATOM 622 O O . GLN A 1 82 ? 8.733 3.630 1.495 1.00 67.69 82 GLN A O 1
ATOM 627 N N . LEU A 1 83 ? 8.576 2.377 3.367 1.00 79.25 83 LEU A N 1
ATOM 628 C CA . LEU A 1 83 ? 7.358 1.670 3.022 1.00 79.25 83 LEU A CA 1
ATOM 629 C C . LEU A 1 83 ? 6.182 2.422 3.620 1.00 79.25 83 LEU A C 1
ATOM 631 O O . LEU A 1 83 ? 6.132 2.682 4.820 1.00 79.25 83 LEU A O 1
ATOM 635 N N . PHE A 1 84 ? 5.212 2.717 2.770 1.00 86.94 84 PHE A N 1
ATOM 636 C CA . PHE A 1 84 ? 3.963 3.310 3.190 1.00 86.94 84 PHE A CA 1
ATOM 637 C C . PHE A 1 84 ? 2.849 2.284 3.115 1.00 86.94 84 PHE A C 1
ATOM 639 O O . PHE A 1 84 ? 2.671 1.588 2.108 1.00 86.94 84 PHE A O 1
ATOM 646 N N . VAL A 1 85 ? 2.073 2.225 4.188 1.00 89.75 85 VAL A N 1
ATOM 647 C CA . VAL A 1 85 ? 0.868 1.416 4.278 1.00 89.75 85 VAL A CA 1
ATOM 648 C C . VAL A 1 85 ? -0.318 2.361 4.239 1.00 89.75 85 VAL A C 1
ATOM 650 O O . VAL A 1 85 ? -0.482 3.226 5.094 1.00 89.75 85 VAL A O 1
ATOM 653 N N . HIS A 1 86 ? -1.151 2.204 3.223 1.00 90.62 86 HIS A N 1
ATOM 654 C CA . HIS A 1 86 ? -2.406 2.919 3.135 1.00 90.62 86 HIS A CA 1
ATOM 655 C C . HIS A 1 86 ? -3.541 2.038 3.634 1.00 90.62 86 HIS A C 1
ATOM 657 O O . HIS A 1 86 ? -3.780 0.950 3.103 1.00 90.62 86 HIS A O 1
ATOM 663 N N . VAL A 1 87 ? -4.267 2.548 4.617 1.00 93.12 87 VAL A N 1
ATOM 664 C CA . VAL A 1 87 ? -5.433 1.901 5.204 1.00 93.12 87 VAL A CA 1
ATOM 665 C C . VAL A 1 87 ? -6.672 2.679 4.806 1.00 93.12 87 VAL A C 1
ATOM 667 O O . VAL A 1 87 ? -6.781 3.870 5.078 1.00 93.12 87 VAL A O 1
ATOM 670 N N . GLU A 1 88 ? -7.630 1.987 4.207 1.00 93.69 88 GLU A N 1
ATOM 671 C CA . GLU A 1 88 ? -8.978 2.491 3.991 1.00 93.69 88 GLU A CA 1
ATOM 672 C C . GLU A 1 88 ? -9.942 1.786 4.950 1.00 93.69 88 GLU A C 1
ATOM 674 O O . GLU A 1 88 ? -9.999 0.556 4.976 1.00 93.69 88 GLU A O 1
ATOM 679 N N . VAL A 1 89 ? -10.717 2.561 5.712 1.00 95.62 89 VAL A N 1
ATOM 680 C CA . VAL A 1 89 ? -11.807 2.062 6.555 1.00 95.62 89 VAL A CA 1
ATOM 681 C C . VAL A 1 89 ? -13.144 2.584 6.040 1.00 9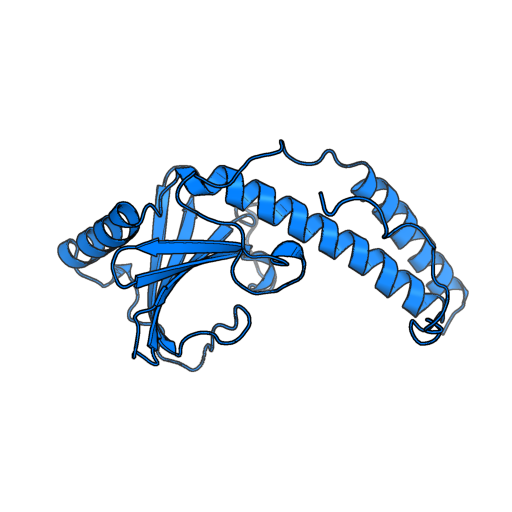5.62 89 VAL A C 1
ATOM 683 O O . VAL A 1 89 ? -13.436 3.781 6.051 1.00 95.62 89 VAL A O 1
ATOM 686 N N . SER A 1 90 ? -13.969 1.651 5.585 1.00 94.69 90 SER A N 1
ATOM 687 C CA . SER A 1 90 ? -15.200 1.869 4.834 1.00 94.69 90 SER A CA 1
ATOM 688 C C . SER A 1 90 ? -16.406 1.377 5.647 1.00 94.69 90 SER A C 1
ATOM 690 O O . SER A 1 90 ? -16.342 0.339 6.301 1.00 94.69 90 SER A O 1
ATOM 692 N N . LYS A 1 91 ? -17.524 2.119 5.627 1.00 94.75 91 LYS A N 1
ATOM 693 C CA . LYS A 1 91 ? -18.784 1.743 6.307 1.00 94.75 91 LYS A CA 1
ATOM 694 C C . LYS A 1 91 ? -19.925 1.529 5.309 1.00 94.75 91 LYS A C 1
ATOM 696 O O . LYS A 1 91 ? -19.974 2.245 4.301 1.00 94.75 91 LYS A O 1
ATOM 701 N N . PRO A 1 92 ? -20.860 0.592 5.547 1.00 92.31 92 PRO A N 1
ATOM 702 C CA . PRO A 1 92 ? -22.036 0.423 4.699 1.00 92.31 92 PRO A CA 1
ATOM 703 C C . PRO A 1 92 ? -22.868 1.704 4.606 1.00 92.31 92 PRO A C 1
ATOM 705 O O . PRO A 1 92 ? -23.045 2.415 5.593 1.00 92.31 92 PRO A O 1
ATOM 708 N N . GLY A 1 93 ? -23.360 2.010 3.404 1.00 89.38 93 GLY A N 1
ATOM 709 C CA . GLY A 1 93 ? -24.182 3.197 3.142 1.00 89.38 93 GLY A CA 1
ATOM 710 C C . GLY A 1 93 ? -23.428 4.533 3.132 1.00 89.38 93 GLY A C 1
ATOM 711 O O . GLY A 1 93 ? -24.056 5.565 2.922 1.00 89.38 93 GLY A O 1
ATOM 712 N N . GLN A 1 94 ? -22.106 4.541 3.334 1.00 89.25 94 GLN A N 1
ATOM 713 C CA . GLN A 1 94 ? -21.288 5.751 3.232 1.00 89.25 94 GLN A CA 1
ATOM 714 C C . GLN A 1 94 ? -20.538 5.799 1.898 1.00 89.25 94 GLN A C 1
ATOM 716 O O . GLN A 1 94 ? -19.900 4.824 1.502 1.00 89.25 94 GLN A O 1
ATOM 721 N N . GLU A 1 95 ? -20.588 6.951 1.228 1.00 87.38 95 GLU A N 1
ATOM 722 C CA . GLU A 1 95 ? -19.833 7.217 -0.009 1.00 87.38 95 GLU A CA 1
ATOM 723 C C . GLU A 1 95 ? -18.358 7.535 0.261 1.00 87.38 95 GLU A C 1
ATOM 725 O O . GLU A 1 95 ? -17.507 7.410 -0.619 1.00 87.38 95 GLU A O 1
ATOM 730 N N . LYS A 1 96 ? -18.057 7.955 1.492 1.00 89.69 96 LYS A N 1
ATOM 731 C CA . LYS A 1 96 ? -16.707 8.267 1.949 1.00 89.69 96 LYS A CA 1
ATOM 732 C C . LYS A 1 96 ? -16.167 7.163 2.854 1.00 89.69 96 LYS A C 1
ATOM 734 O O . LYS A 1 96 ? -16.930 6.474 3.531 1.00 89.69 96 LYS A O 1
ATOM 739 N N . ALA A 1 97 ? -14.850 7.036 2.868 1.00 92.19 97 ALA A N 1
ATOM 740 C CA . ALA A 1 97 ? -14.082 6.197 3.768 1.00 92.19 97 ALA A CA 1
ATOM 741 C C . ALA A 1 97 ? -13.028 7.036 4.496 1.00 92.19 97 ALA A C 1
ATOM 743 O O . ALA A 1 97 ? -12.677 8.141 4.069 1.00 92.19 97 ALA A O 1
ATOM 744 N N . LEU A 1 98 ? -12.559 6.513 5.625 1.00 93.62 98 LEU A N 1
ATOM 745 C CA . LEU A 1 98 ? -11.417 7.049 6.350 1.00 93.62 98 LEU A CA 1
ATOM 746 C C . LEU A 1 98 ? -10.143 6.476 5.730 1.00 93.62 98 LEU A C 1
ATOM 748 O O . LEU A 1 98 ? -10.001 5.263 5.632 1.00 93.62 98 LEU A O 1
ATOM 752 N N . HIS A 1 99 ? -9.232 7.346 5.324 1.00 92.25 99 HIS A N 1
ATOM 753 C CA . HIS A 1 99 ? -7.949 6.995 4.737 1.00 92.25 99 HIS A CA 1
ATOM 754 C C . HIS A 1 99 ? -6.851 7.370 5.718 1.00 92.25 99 HIS A C 1
ATOM 756 O O . HIS A 1 99 ? -6.781 8.524 6.145 1.00 92.25 99 HIS A O 1
ATOM 762 N N . LEU A 1 100 ? -5.999 6.408 6.050 1.00 92.12 100 LEU A N 1
ATOM 763 C CA . LEU A 1 100 ? -4.817 6.617 6.869 1.00 92.12 100 LEU A CA 1
ATOM 764 C C . LEU A 1 100 ? -3.582 6.260 6.052 1.00 92.12 100 LEU A C 1
ATOM 766 O O . LEU A 1 100 ? -3.528 5.200 5.425 1.00 92.12 100 LEU A O 1
ATOM 770 N N . LEU A 1 101 ? -2.601 7.155 6.058 1.00 89.88 101 LEU A N 1
ATOM 771 C CA . LEU A 1 101 ? -1.274 6.894 5.521 1.00 89.88 101 LEU A CA 1
ATOM 772 C C . LEU A 1 101 ? -0.337 6.626 6.689 1.00 89.88 101 LEU A C 1
ATOM 774 O O . LEU A 1 101 ? -0.160 7.489 7.549 1.00 89.88 101 LEU A O 1
ATOM 778 N N . LEU A 1 102 ? 0.244 5.436 6.704 1.00 90.12 102 LEU A N 1
ATOM 779 C CA . LEU A 1 102 ? 1.123 4.970 7.759 1.00 90.12 102 LEU A CA 1
ATOM 780 C C . LEU A 1 102 ? 2.538 4.817 7.211 1.00 90.12 102 LEU A C 1
ATOM 782 O O . LEU A 1 102 ? 2.723 4.216 6.150 1.00 90.12 102 LEU A O 1
ATOM 786 N N . GLY A 1 103 ? 3.512 5.361 7.930 1.00 86.88 103 GLY A N 1
ATOM 787 C CA . GLY A 1 103 ? 4.930 5.148 7.686 1.00 86.88 103 GLY A CA 1
ATOM 788 C C . GLY A 1 103 ? 5.416 3.948 8.483 1.00 86.88 103 GLY A C 1
ATOM 789 O O . GLY A 1 103 ? 5.111 3.814 9.671 1.00 86.88 103 GLY A O 1
ATOM 790 N N . LEU A 1 104 ? 6.148 3.070 7.808 1.00 79.44 104 LEU A N 1
ATOM 791 C CA . LEU A 1 104 ? 6.814 1.941 8.430 1.00 79.44 104 LEU A CA 1
ATOM 792 C C . LEU A 1 104 ? 8.262 2.314 8.757 1.00 79.44 104 LEU A C 1
ATOM 794 O O . LEU A 1 104 ? 9.092 2.396 7.849 1.00 79.44 104 LEU A O 1
ATOM 798 N N . TYR A 1 105 ? 8.547 2.492 10.045 1.00 76.38 105 TYR A N 1
ATOM 799 C CA . TYR A 1 105 ? 9.891 2.712 10.572 1.00 76.38 105 TYR A CA 1
ATOM 800 C C . TYR A 1 105 ? 10.459 1.408 11.156 1.00 76.38 105 TYR A C 1
ATOM 802 O O . TYR A 1 105 ? 9.695 0.480 11.432 1.00 76.38 105 TYR A O 1
ATOM 810 N N . PRO A 1 106 ? 11.789 1.292 11.336 1.00 70.69 106 PRO A N 1
ATOM 811 C CA . PRO A 1 106 ? 12.406 0.085 11.892 1.00 70.69 106 PRO A CA 1
ATOM 812 C C . PRO A 1 106 ? 11.886 -0.324 13.279 1.00 70.69 106 PRO A C 1
ATOM 814 O O . PRO A 1 106 ? 11.929 -1.505 13.616 1.00 70.69 106 PRO A O 1
ATOM 817 N N . ASP A 1 107 ? 11.423 0.641 14.071 1.00 70.50 107 ASP A N 1
ATOM 818 C CA . ASP A 1 107 ? 11.064 0.504 15.484 1.00 70.50 107 ASP A CA 1
ATOM 819 C C . ASP A 1 107 ? 9.612 0.885 15.808 1.00 70.50 107 ASP A C 1
ATOM 821 O O . ASP A 1 107 ? 9.197 0.723 16.955 1.00 70.50 107 ASP A O 1
ATOM 825 N N . ALA A 1 108 ? 8.854 1.408 14.838 1.00 74.81 108 ALA A N 1
ATOM 826 C CA . ALA A 1 108 ? 7.502 1.895 15.083 1.00 74.81 108 ALA A CA 1
ATOM 827 C C . ALA A 1 108 ? 6.638 2.011 13.818 1.00 74.81 108 ALA A C 1
ATOM 829 O O . ALA A 1 108 ? 7.109 2.142 12.683 1.00 74.81 108 ALA A O 1
ATOM 830 N N . LEU A 1 109 ? 5.325 2.071 14.048 1.00 82.88 109 LEU A N 1
ATOM 831 C CA . LEU A 1 109 ? 4.328 2.479 13.064 1.00 82.88 109 LEU A CA 1
ATOM 832 C C . LEU A 1 109 ? 3.894 3.928 13.305 1.00 82.88 109 LEU A C 1
ATOM 834 O O . LEU A 1 109 ? 3.255 4.233 14.312 1.00 82.88 109 LEU A O 1
ATOM 838 N N . GLY A 1 110 ? 4.187 4.815 12.356 1.00 88.25 110 GLY A N 1
ATOM 839 C CA . GLY A 1 110 ? 3.788 6.221 12.433 1.00 88.25 110 GLY A CA 1
ATOM 840 C C . GLY A 1 110 ? 2.551 6.518 11.592 1.00 88.25 110 GLY A C 1
ATOM 841 O O . GLY A 1 110 ? 2.463 6.079 10.447 1.00 88.25 110 GLY A O 1
ATOM 842 N N . ILE A 1 111 ? 1.609 7.309 12.110 1.00 91.31 111 ILE A N 1
ATOM 843 C CA . ILE A 1 111 ? 0.514 7.868 11.304 1.00 91.31 111 ILE A CA 1
ATOM 844 C C . ILE A 1 111 ? 0.985 9.198 10.706 1.00 91.31 111 ILE A C 1
ATOM 846 O O . ILE A 1 111 ? 1.311 10.129 11.433 1.00 91.31 111 ILE A O 1
ATOM 850 N N . HIS A 1 112 ? 1.007 9.303 9.377 1.00 87.50 112 HIS A N 1
ATOM 851 C CA . HIS A 1 112 ? 1.434 10.519 8.671 1.00 87.50 112 HIS A CA 1
ATOM 852 C C . HIS A 1 112 ? 0.255 11.419 8.314 1.00 87.50 112 HIS A C 1
ATOM 854 O O . HIS A 1 112 ? 0.350 12.644 8.341 1.00 87.50 112 HIS A O 1
ATOM 860 N N . SER A 1 113 ? -0.866 10.815 7.924 1.00 88.38 113 SER A N 1
ATOM 861 C CA . SER A 1 113 ? -2.038 11.551 7.462 1.00 88.38 113 SER A CA 1
ATOM 862 C C . SER A 1 113 ? -3.305 10.760 7.737 1.00 88.38 113 SER A C 1
ATOM 864 O O . SER A 1 113 ? -3.335 9.538 7.581 1.00 88.38 113 SER A O 1
ATOM 866 N N . VAL A 1 114 ? -4.357 11.488 8.107 1.00 92.00 114 VAL A N 1
ATOM 867 C CA . VAL A 1 114 ? -5.716 10.975 8.255 1.00 92.00 114 VAL A CA 1
ATOM 868 C C . VAL A 1 114 ? -6.653 11.881 7.466 1.00 92.00 114 VAL A C 1
ATOM 870 O O . VAL A 1 114 ? -6.710 13.087 7.699 1.00 92.00 114 VAL A O 1
ATOM 873 N N . ALA A 1 115 ? -7.404 11.306 6.530 1.00 90.38 115 ALA A N 1
ATOM 874 C CA . ALA A 1 115 ? -8.293 12.054 5.651 1.00 90.38 115 ALA A CA 1
ATOM 875 C C . ALA A 1 115 ? -9.602 11.307 5.401 1.00 90.38 115 ALA A C 1
ATOM 877 O O . ALA A 1 115 ? -9.624 10.087 5.268 1.00 90.38 115 ALA A O 1
ATOM 878 N N . LEU A 1 116 ? -10.700 12.044 5.245 1.00 89.12 116 LEU A N 1
ATOM 879 C CA . LEU A 1 116 ? -11.956 11.482 4.760 1.00 89.12 116 LEU A CA 1
ATOM 880 C C . LEU A 1 116 ? -12.039 11.682 3.240 1.00 89.12 116 LEU A C 1
ATOM 882 O O . LEU A 1 116 ? -12.120 12.820 2.772 1.00 89.12 116 LEU A O 1
ATOM 886 N N . ARG A 1 117 ? -12.042 10.598 2.461 1.00 85.44 117 ARG A N 1
ATOM 887 C CA . ARG A 1 117 ? -12.068 10.650 0.985 1.00 85.44 117 ARG A CA 1
ATOM 888 C C . ARG A 1 117 ? -13.196 9.774 0.427 1.00 85.44 117 ARG A C 1
ATOM 890 O O . ARG A 1 117 ? -13.732 8.949 1.161 1.00 85.44 117 ARG A O 1
ATOM 897 N N . PRO A 1 118 ? -13.628 9.970 -0.832 1.00 85.00 118 PRO A N 1
ATOM 898 C CA . PRO A 1 118 ? -14.525 9.023 -1.491 1.00 85.00 118 PRO A CA 1
ATOM 899 C C . PRO A 1 118 ? -13.923 7.616 -1.488 1.00 85.00 118 PRO A C 1
ATOM 901 O O . PRO A 1 118 ? -12.711 7.487 -1.660 1.00 85.00 118 PRO A O 1
ATOM 904 N N . LYS A 1 119 ? -14.760 6.586 -1.334 1.00 77.94 119 LYS A N 1
ATOM 905 C CA . LYS A 1 119 ? -14.317 5.189 -1.445 1.00 77.94 119 LYS A CA 1
ATOM 906 C C . LYS A 1 119 ? -13.631 4.952 -2.788 1.00 77.94 119 LYS A C 1
ATOM 908 O O . LYS A 1 119 ? -14.174 5.331 -3.830 1.00 77.94 119 LYS A O 1
ATOM 913 N N . LEU A 1 120 ? -12.460 4.323 -2.769 1.00 65.06 120 LEU A N 1
ATOM 914 C CA . LEU A 1 120 ? -11.744 3.983 -3.995 1.00 65.06 120 LEU A CA 1
ATOM 915 C C . LEU A 1 120 ? -12.500 2.850 -4.705 1.00 65.06 120 LEU A C 1
ATOM 917 O O . LEU A 1 120 ? -12.692 1.777 -4.141 1.00 65.06 120 LEU A O 1
ATOM 921 N N . GLN A 1 121 ? -12.963 3.097 -5.935 1.00 58.47 121 GLN A N 1
ATOM 922 C CA . GLN A 1 121 ? -13.598 2.053 -6.751 1.00 58.47 121 GLN A CA 1
ATOM 923 C C . GLN A 1 121 ? -12.561 1.137 -7.411 1.00 58.47 121 GLN A C 1
ATOM 925 O O . GLN A 1 121 ? -12.820 -0.054 -7.510 1.00 58.47 121 GLN A O 1
ATOM 930 N N . ASP A 1 122 ? -11.387 1.665 -7.785 1.00 53.50 122 ASP A N 1
ATOM 931 C CA . ASP A 1 122 ? -10.265 0.894 -8.327 1.00 53.50 122 ASP A CA 1
ATOM 932 C C . ASP A 1 122 ? -8.927 1.618 -8.095 1.00 53.50 122 ASP A C 1
ATOM 934 O O . ASP A 1 122 ? -8.715 2.740 -8.557 1.00 53.50 122 ASP A O 1
ATOM 938 N N . GLY A 1 123 ? -7.995 0.942 -7.420 1.00 55.50 123 GLY A N 1
ATOM 939 C CA . GLY A 1 123 ? -6.601 1.375 -7.300 1.00 55.50 123 GLY A CA 1
ATOM 940 C C . GLY A 1 123 ? -6.315 2.474 -6.272 1.00 55.50 123 GLY A C 1
ATOM 941 O O . GLY A 1 123 ? -7.200 3.099 -5.698 1.00 55.50 123 GLY A O 1
ATOM 942 N N . PHE A 1 124 ? -5.023 2.688 -6.031 1.00 55.44 124 PHE A N 1
ATOM 943 C CA . PHE A 1 124 ? -4.493 3.700 -5.125 1.00 55.44 124 PHE A CA 1
ATOM 944 C C . PHE A 1 124 ? -4.192 5.005 -5.881 1.00 55.44 124 PHE A C 1
ATOM 946 O O . PHE A 1 124 ? -3.053 5.261 -6.263 1.00 55.44 124 PHE A O 1
ATOM 953 N N . ILE A 1 125 ? -5.209 5.827 -6.149 1.00 55.62 125 ILE A N 1
ATOM 954 C CA . ILE A 1 125 ? -4.988 7.189 -6.660 1.00 55.62 125 ILE A CA 1
ATOM 955 C C . ILE A 1 125 ? -5.283 8.170 -5.529 1.00 55.62 125 ILE A C 1
ATOM 957 O O . ILE A 1 125 ? -6.439 8.473 -5.226 1.00 55.62 125 ILE A O 1
ATOM 961 N N . ILE A 1 126 ? -4.221 8.678 -4.899 1.00 58.19 126 ILE A N 1
ATOM 962 C CA . ILE A 1 126 ? -4.318 9.856 -4.038 1.00 58.19 126 ILE A CA 1
ATOM 963 C C . ILE A 1 126 ? -4.644 11.035 -4.954 1.00 58.19 126 ILE A C 1
ATOM 965 O O . ILE A 1 126 ? -3.783 11.563 -5.651 1.00 58.19 126 ILE A O 1
ATOM 969 N N . ASP A 1 127 ? -5.899 11.467 -4.941 1.00 62.44 127 ASP A N 1
ATOM 970 C CA . ASP A 1 127 ? -6.259 12.769 -5.489 1.00 62.44 127 ASP A CA 1
ATOM 971 C C . ASP A 1 127 ? -5.605 13.857 -4.620 1.00 62.44 127 ASP A C 1
ATOM 973 O O . ASP A 1 127 ? -6.048 14.117 -3.495 1.00 62.44 127 ASP A O 1
ATOM 977 N N . MET A 1 128 ? -4.506 14.429 -5.118 1.00 59.38 128 MET A N 1
ATOM 978 C CA . MET A 1 128 ? -3.732 15.491 -4.459 1.00 59.38 128 MET A CA 1
ATOM 979 C C . MET A 1 128 ? -4.510 16.815 -4.391 1.00 59.38 128 MET A C 1
ATOM 981 O O . MET A 1 128 ? -4.153 17.692 -3.612 1.00 59.38 128 MET A O 1
ATOM 985 N N . ASN A 1 129 ? -5.599 16.957 -5.158 1.00 65.12 129 ASN A N 1
ATOM 986 C CA . ASN A 1 129 ? -6.413 18.174 -5.187 1.00 65.12 129 ASN A CA 1
ATOM 987 C C . ASN A 1 129 ? -7.513 18.198 -4.114 1.00 65.12 129 ASN A C 1
ATOM 989 O O . ASN A 1 129 ? -8.262 19.171 -4.015 1.00 65.12 129 ASN A O 1
ATOM 993 N N . LYS A 1 130 ? -7.654 17.133 -3.317 1.00 71.00 130 LYS A N 1
ATOM 994 C CA . LYS A 1 130 ? -8.630 17.064 -2.224 1.00 71.00 130 LYS A CA 1
ATOM 995 C C . LYS A 1 130 ? -7.962 17.330 -0.885 1.00 71.00 130 LYS A C 1
ATOM 997 O O . LYS A 1 130 ? -6.828 16.925 -0.664 1.00 71.00 130 LYS A O 1
ATOM 1002 N N . TYR A 1 131 ? -8.710 17.954 0.026 1.00 76.44 131 TYR A N 1
ATOM 1003 C CA . TYR A 1 131 ? -8.259 18.181 1.396 1.00 76.44 131 TYR A CA 1
ATOM 1004 C C . TYR A 1 131 ? -7.772 16.872 2.035 1.00 76.44 131 TYR A C 1
ATOM 1006 O O . TYR A 1 131 ? -8.524 15.902 2.145 1.00 76.44 131 TYR A O 1
ATOM 1014 N N . THR A 1 132 ? -6.504 16.855 2.438 1.00 76.25 132 THR A N 1
ATOM 1015 C CA . THR A 1 132 ? -5.786 15.671 2.927 1.00 76.25 132 THR A CA 1
ATOM 1016 C C . THR A 1 132 ? -5.811 15.538 4.449 1.00 76.25 132 THR A C 1
ATOM 1018 O O . THR A 1 132 ? -5.055 14.742 4.999 1.00 76.25 132 THR A O 1
ATOM 1021 N N . GLY A 1 133 ? -6.666 16.310 5.123 1.00 82.88 133 GLY A N 1
ATOM 1022 C CA . GLY A 1 133 ? -6.611 16.467 6.573 1.00 82.88 133 GLY A CA 1
ATOM 1023 C C . GLY A 1 133 ? -5.545 17.478 7.012 1.00 82.88 133 GLY A C 1
ATOM 1024 O O . GLY A 1 133 ? -4.798 17.999 6.176 1.00 82.88 133 GLY A O 1
ATOM 1025 N N . PRO A 1 134 ? -5.492 17.801 8.314 1.00 85.81 134 PRO A N 1
ATOM 1026 C CA . PRO A 1 134 ? -4.388 18.561 8.884 1.00 85.81 134 PRO A CA 1
ATOM 1027 C C . PRO A 1 134 ? -3.098 17.729 8.861 1.00 85.81 134 PRO A C 1
ATOM 1029 O O . PRO A 1 134 ? -3.134 16.508 8.695 1.00 85.81 134 PRO A O 1
ATOM 1032 N N . LEU A 1 135 ? -1.959 18.389 9.078 1.00 83.62 135 LEU A N 1
ATOM 1033 C CA . LEU A 1 135 ? -0.736 17.680 9.454 1.00 83.62 135 LEU A CA 1
ATOM 1034 C C . LEU A 1 135 ? -1.017 16.906 10.745 1.00 83.62 135 LEU A C 1
ATOM 1036 O O . LEU A 1 135 ? -1.519 17.490 11.706 1.00 83.62 135 LEU A O 1
ATOM 1040 N N . PHE A 1 136 ? -0.740 15.601 10.755 1.00 89.19 136 PHE A N 1
ATOM 1041 C CA . PHE A 1 136 ? -1.092 14.744 11.890 1.00 89.19 136 PHE A CA 1
ATOM 1042 C C . PHE A 1 136 ? -0.400 15.199 13.182 1.00 89.19 136 PHE A C 1
ATOM 1044 O O . PHE A 1 136 ? -1.016 15.199 14.240 1.00 89.19 136 PHE A O 1
ATOM 1051 N N . GLU A 1 137 ? 0.837 15.684 13.076 1.00 88.19 137 GLU A N 1
ATOM 1052 C CA . GLU A 1 137 ? 1.613 16.279 14.172 1.00 88.19 137 GLU A CA 1
ATOM 1053 C C . GLU A 1 137 ? 0.965 17.514 14.820 1.00 88.19 137 GLU A C 1
ATOM 1055 O O . GLU A 1 137 ? 1.235 17.795 15.983 1.00 88.19 137 GLU A O 1
ATOM 1060 N N . ASN A 1 138 ? 0.088 18.222 14.100 1.00 91.50 138 ASN A N 1
ATOM 1061 C CA . ASN A 1 138 ? -0.605 19.406 14.613 1.00 91.50 138 ASN A CA 1
ATOM 1062 C C . ASN A 1 138 ? -1.879 19.061 15.396 1.00 91.50 138 ASN A C 1
ATOM 1064 O O . ASN A 1 138 ? -2.523 19.965 15.933 1.00 91.50 138 ASN A O 1
ATOM 1068 N N . LEU A 1 139 ? -2.284 17.789 15.426 1.00 93.94 139 LEU A N 1
ATOM 1069 C CA . LEU A 1 139 ? -3.360 17.327 16.297 1.00 93.94 139 LEU A CA 1
ATOM 1070 C C . LEU A 1 139 ? -2.864 17.273 17.747 1.00 93.94 139 LEU A C 1
ATOM 1072 O O . LEU A 1 139 ? -1.694 16.986 18.009 1.00 93.94 139 LEU A O 1
ATOM 1076 N N . ASP A 1 140 ? -3.760 17.519 18.699 1.00 96.62 140 ASP A N 1
ATOM 1077 C CA . ASP A 1 140 ? -3.451 17.321 20.112 1.00 96.62 140 ASP A CA 1
ATOM 1078 C C . ASP A 1 140 ? -3.101 15.850 20.409 1.00 96.62 140 ASP A C 1
ATOM 1080 O O . ASP A 1 140 ? -3.452 14.929 19.669 1.00 96.62 140 ASP A O 1
ATOM 1084 N N . GLU A 1 141 ? -2.345 15.637 21.484 1.00 96.50 141 GLU A N 1
ATOM 1085 C CA . GLU A 1 141 ? -1.844 14.320 21.893 1.00 96.50 141 GLU A CA 1
ATOM 1086 C C . GLU A 1 141 ? -2.969 13.304 22.114 1.00 96.50 141 GLU A C 1
ATOM 1088 O O . GLU A 1 141 ? -2.907 12.214 21.553 1.00 96.50 141 GLU A O 1
ATOM 1093 N N . GLU A 1 142 ? -4.046 13.693 22.804 1.00 97.62 142 GLU A N 1
ATOM 1094 C CA . GLU A 1 142 ? -5.195 12.816 23.065 1.00 97.62 142 GLU A CA 1
ATOM 1095 C C . GLU A 1 142 ? -5.837 12.318 21.759 1.00 97.62 142 GLU A C 1
ATOM 1097 O O . GLU A 1 142 ? -6.137 11.131 21.608 1.00 97.62 142 GLU A O 1
ATOM 1102 N N . THR A 1 143 ? -5.992 13.203 20.771 1.00 96.56 143 THR A N 1
ATOM 1103 C CA . THR A 1 143 ? -6.516 12.840 19.451 1.00 96.56 143 THR A CA 1
ATOM 1104 C C . THR A 1 143 ? -5.571 11.907 18.691 1.00 96.56 143 THR A C 1
ATOM 1106 O O . THR A 1 143 ? -6.031 10.950 18.058 1.00 96.56 143 THR A O 1
ATOM 1109 N N . ARG A 1 144 ? -4.254 12.148 18.737 1.00 95.81 144 ARG A N 1
ATOM 1110 C CA . ARG A 1 144 ? -3.262 11.277 18.080 1.00 95.81 144 ARG A CA 1
ATOM 1111 C C . ARG A 1 144 ? -3.259 9.879 18.698 1.00 95.81 144 ARG A C 1
ATOM 1113 O O . ARG A 1 144 ? -3.348 8.897 17.959 1.00 95.81 144 ARG A O 1
ATOM 1120 N N . ASP A 1 145 ? -3.271 9.791 20.024 1.00 96.06 145 ASP A N 1
ATOM 1121 C CA . ASP A 1 145 ? -3.340 8.529 20.764 1.00 96.06 145 ASP A CA 1
ATOM 1122 C C . ASP A 1 145 ? -4.625 7.758 20.444 1.00 96.06 145 ASP A C 1
ATOM 1124 O O . ASP A 1 145 ? -4.603 6.543 20.229 1.00 96.06 145 ASP A O 1
ATOM 1128 N N . ALA A 1 146 ? -5.759 8.456 20.330 1.00 97.62 146 ALA A N 1
ATOM 1129 C CA . ALA A 1 146 ? -7.020 7.843 19.930 1.00 97.62 146 ALA A CA 1
ATOM 1130 C C . ALA A 1 146 ? -6.951 7.224 18.521 1.00 97.62 146 ALA A C 1
ATOM 1132 O O . ALA A 1 146 ? -7.511 6.147 18.303 1.00 97.62 146 ALA A O 1
ATOM 1133 N N . PHE A 1 147 ? -6.249 7.850 17.569 1.00 96.94 147 PHE A N 1
ATOM 1134 C CA . PHE A 1 147 ? -6.044 7.273 16.236 1.00 96.94 147 PHE A CA 1
ATOM 1135 C C . PHE A 1 147 ? -5.108 6.061 16.246 1.00 96.94 147 PHE A C 1
ATOM 1137 O O . PHE A 1 147 ? -5.380 5.096 15.528 1.00 96.94 147 PHE A O 1
ATOM 1144 N N . HIS A 1 148 ? -4.062 6.069 17.073 1.00 95.38 148 HIS A N 1
ATOM 1145 C CA . HIS A 1 148 ? -3.213 4.891 17.266 1.00 95.38 148 HIS A CA 1
ATOM 1146 C C . HIS A 1 148 ? -4.010 3.718 17.858 1.00 95.38 148 HIS A C 1
ATOM 1148 O O . HIS A 1 148 ? -4.018 2.626 17.290 1.00 95.38 148 HIS A O 1
ATOM 1154 N N . ASN A 1 149 ? -4.798 3.959 18.909 1.00 96.19 149 ASN A N 1
ATOM 1155 C CA . ASN A 1 149 ? -5.691 2.943 19.477 1.00 96.19 149 ASN A CA 1
ATOM 1156 C C . ASN A 1 149 ? -6.726 2.443 18.452 1.00 96.19 149 ASN A C 1
ATOM 1158 O O . ASN A 1 149 ? -7.028 1.251 18.383 1.00 96.19 149 ASN A O 1
ATOM 1162 N N . TYR A 1 150 ? -7.248 3.340 17.610 1.00 96.75 150 TYR A N 1
ATOM 1163 C CA . TYR A 1 150 ? -8.214 3.003 16.566 1.00 96.75 150 TYR A CA 1
ATOM 1164 C C . TYR A 1 150 ? -7.659 2.001 15.541 1.00 96.75 150 TYR A C 1
ATOM 1166 O O . TYR A 1 150 ? -8.382 1.078 15.146 1.00 96.75 150 TYR A O 1
ATOM 1174 N N . ILE A 1 151 ? -6.414 2.171 15.084 1.00 94.94 151 ILE A N 1
ATOM 1175 C CA . ILE A 1 151 ? -5.795 1.242 14.126 1.00 94.94 151 ILE A CA 1
ATOM 1176 C C . ILE A 1 151 ? -5.387 -0.076 14.801 1.00 94.94 151 ILE A C 1
ATOM 1178 O O . ILE A 1 151 ? -5.624 -1.144 14.230 1.00 94.94 151 ILE A O 1
ATOM 1182 N N . GLU A 1 152 ? -4.898 -0.016 16.041 1.00 93.88 152 GLU A N 1
ATOM 1183 C CA . GLU A 1 152 ? -4.474 -1.190 16.809 1.00 93.88 152 GLU A CA 1
ATOM 1184 C C . GLU A 1 152 ? -5.650 -2.145 17.071 1.00 93.88 152 GLU A C 1
ATOM 1186 O O . GLU A 1 152 ? -5.564 -3.335 16.772 1.00 93.88 152 GLU A O 1
ATOM 1191 N N . GLU A 1 153 ? -6.814 -1.629 17.496 1.00 95.25 153 GLU A N 1
ATOM 1192 C CA . GLU A 1 153 ? -8.034 -2.438 17.686 1.00 95.25 153 GLU A CA 1
ATOM 1193 C C . GLU A 1 153 ? -8.495 -3.164 16.411 1.00 95.25 153 GLU A C 1
ATOM 1195 O O . GLU A 1 153 ? -9.232 -4.153 16.462 1.00 95.25 153 GLU A O 1
ATOM 1200 N N . ARG A 1 154 ? -8.100 -2.653 15.243 1.00 94.69 154 ARG A N 1
ATOM 1201 C CA . ARG A 1 154 ? -8.430 -3.224 13.933 1.00 94.69 154 ARG A CA 1
ATOM 1202 C C . ARG A 1 154 ? -7.396 -4.244 13.466 1.00 94.69 154 ARG A C 1
ATOM 1204 O O . ARG A 1 154 ? -7.603 -4.864 12.419 1.00 94.69 154 ARG A O 1
ATOM 1211 N N . GLY A 1 155 ? -6.355 -4.486 14.260 1.00 92.25 155 GLY A N 1
ATOM 1212 C CA . GLY A 1 155 ? -5.242 -5.377 13.946 1.00 92.25 155 GLY A CA 1
ATOM 1213 C C . GLY A 1 155 ? -4.248 -4.757 12.967 1.00 92.25 155 GLY A C 1
ATOM 1214 O O . GLY A 1 155 ? -3.546 -5.486 12.269 1.00 92.25 155 GLY A O 1
ATOM 1215 N N . ILE A 1 156 ? -4.229 -3.426 12.850 1.00 92.50 156 ILE A N 1
ATOM 1216 C CA . ILE A 1 156 ? -3.260 -2.709 12.024 1.00 92.50 156 ILE A CA 1
ATOM 1217 C C . ILE A 1 156 ? -2.084 -2.334 12.916 1.00 92.50 156 ILE A C 1
ATOM 1219 O O . ILE A 1 156 ? -2.085 -1.284 13.551 1.00 92.50 156 ILE A O 1
ATOM 1223 N N . ASN A 1 157 ? -1.103 -3.226 12.952 1.00 89.75 157 ASN A N 1
ATOM 1224 C CA . ASN A 1 157 ? 0.090 -3.099 13.775 1.00 89.75 157 ASN A CA 1
ATOM 1225 C C . ASN A 1 157 ? 1.294 -3.758 13.097 1.00 89.75 157 ASN A C 1
ATOM 1227 O O . ASN A 1 157 ? 1.226 -4.206 11.946 1.00 89.75 157 ASN A O 1
ATOM 1231 N N . GLU A 1 158 ? 2.397 -3.845 13.832 1.00 85.44 158 GLU A N 1
ATOM 1232 C CA . GLU A 1 158 ? 3.691 -4.265 13.299 1.00 85.44 158 GLU A CA 1
ATOM 1233 C C . GLU A 1 158 ? 3.733 -5.706 12.790 1.00 85.44 158 GLU A C 1
ATOM 1235 O O . GLU A 1 158 ? 4.530 -6.044 11.912 1.00 85.44 158 GLU A O 1
ATOM 1240 N N . SER A 1 159 ? 2.808 -6.555 13.247 1.00 86.81 159 SER A N 1
ATOM 1241 C CA . SER A 1 159 ? 2.708 -7.941 12.778 1.00 86.81 159 SER A CA 1
ATOM 1242 C C . SER A 1 159 ? 2.374 -8.058 11.284 1.00 86.81 159 SER A C 1
ATOM 1244 O O . SER A 1 159 ? 2.654 -9.090 10.668 1.00 86.81 159 SER A O 1
ATOM 1246 N N . LEU A 1 160 ? 1.813 -7.008 10.670 1.00 87.81 160 LEU A N 1
ATOM 1247 C CA . LEU A 1 160 ? 1.536 -6.961 9.232 1.00 87.81 160 LEU A CA 1
ATOM 1248 C C . LEU A 1 160 ? 2.805 -6.789 8.393 1.00 87.81 160 LEU A C 1
ATOM 1250 O O . LEU A 1 160 ? 2.821 -7.173 7.220 1.00 87.81 160 LEU A O 1
ATOM 1254 N N . PHE A 1 161 ? 3.859 -6.197 8.954 1.00 84.25 161 PHE A N 1
ATOM 1255 C CA . PHE A 1 161 ? 4.979 -5.689 8.167 1.00 84.25 161 PHE A CA 1
ATOM 1256 C C . PHE A 1 161 ? 5.810 -6.760 7.486 1.00 84.25 161 PHE A C 1
ATOM 1258 O O . PHE A 1 161 ? 6.039 -6.594 6.287 1.00 84.25 161 PHE A O 1
ATOM 1265 N N . PRO A 1 162 ? 6.191 -7.874 8.145 1.00 86.75 162 PRO A N 1
ATOM 1266 C CA . PRO A 1 162 ? 6.955 -8.913 7.467 1.00 86.75 162 PRO A CA 1
ATOM 1267 C C . PRO A 1 162 ? 6.223 -9.395 6.210 1.00 86.75 162 PRO A C 1
ATOM 1269 O O . PRO A 1 162 ? 6.802 -9.473 5.124 1.00 86.75 162 PRO A O 1
ATOM 1272 N N . PHE A 1 163 ? 4.912 -9.630 6.327 1.00 90.75 163 PHE A N 1
ATOM 1273 C CA . PHE A 1 163 ? 4.086 -10.033 5.197 1.00 90.75 163 PHE A CA 1
ATOM 1274 C C . PHE A 1 163 ? 4.026 -8.954 4.106 1.00 90.75 163 PHE A C 1
ATOM 1276 O O . PHE A 1 1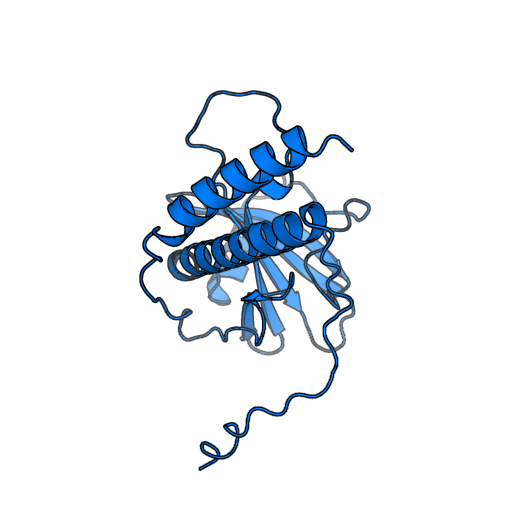63 ? 4.259 -9.263 2.939 1.00 90.75 163 PHE A O 1
ATOM 1283 N N . LEU A 1 164 ? 3.733 -7.696 4.457 1.00 89.62 164 LEU A N 1
ATOM 1284 C CA . LEU A 1 164 ? 3.609 -6.602 3.485 1.00 89.62 164 LEU A CA 1
ATOM 1285 C C . LEU A 1 164 ? 4.934 -6.308 2.761 1.00 89.62 164 LEU A C 1
ATOM 1287 O O . LEU A 1 164 ? 4.925 -6.053 1.556 1.00 89.62 164 LEU A O 1
ATOM 1291 N N . GLN A 1 165 ? 6.066 -6.407 3.461 1.00 87.44 165 GLN A N 1
ATOM 1292 C CA . GLN A 1 165 ? 7.414 -6.295 2.898 1.00 87.44 165 GLN A CA 1
ATOM 1293 C C . GLN A 1 165 ? 7.689 -7.394 1.872 1.00 87.44 165 GLN A C 1
ATOM 1295 O O . GLN A 1 165 ? 8.053 -7.106 0.728 1.00 87.44 165 GLN A O 1
ATOM 1300 N N . ALA A 1 166 ? 7.469 -8.655 2.256 1.00 89.06 166 ALA A N 1
ATOM 1301 C CA . ALA A 1 166 ? 7.646 -9.791 1.358 1.00 89.06 166 ALA A CA 1
ATOM 1302 C C . ALA A 1 166 ? 6.696 -9.708 0.153 1.00 89.06 166 ALA A C 1
ATOM 1304 O O . ALA A 1 166 ? 7.096 -9.982 -0.980 1.00 89.06 166 ALA A O 1
ATOM 1305 N N . TRP A 1 167 ? 5.451 -9.279 0.378 1.00 90.12 167 TRP A N 1
ATOM 1306 C CA . TRP A 1 167 ? 4.467 -9.077 -0.678 1.00 90.12 167 TRP A CA 1
ATOM 1307 C C . TRP A 1 167 ? 4.917 -8.027 -1.690 1.00 90.12 167 TRP A C 1
ATOM 1309 O O . TRP A 1 167 ? 4.867 -8.280 -2.896 1.00 90.12 167 TRP A O 1
ATOM 1319 N N . LEU A 1 168 ? 5.363 -6.860 -1.214 1.00 88.25 168 LEU A N 1
ATOM 1320 C CA . LEU A 1 168 ? 5.812 -5.788 -2.093 1.00 88.25 168 LEU A CA 1
ATOM 1321 C C . LEU A 1 168 ? 7.042 -6.221 -2.894 1.00 88.25 168 LEU A C 1
ATOM 1323 O O . LEU A 1 168 ? 7.058 -6.017 -4.102 1.00 88.25 168 LEU A O 1
ATOM 1327 N N . TYR A 1 169 ? 8.001 -6.917 -2.274 1.00 88.25 169 TYR A N 1
ATOM 1328 C CA . TYR A 1 169 ? 9.144 -7.485 -2.993 1.00 88.25 169 TYR A CA 1
ATOM 1329 C C . TYR A 1 169 ? 8.697 -8.393 -4.148 1.00 88.25 169 TYR A C 1
ATOM 1331 O O . TYR A 1 169 ? 9.142 -8.233 -5.284 1.00 88.25 169 TYR A O 1
ATOM 1339 N N . VAL A 1 170 ? 7.786 -9.337 -3.885 1.00 90.38 170 VAL A N 1
ATOM 1340 C CA . VAL A 1 170 ? 7.283 -10.266 -4.912 1.00 90.38 170 VAL A CA 1
ATOM 1341 C C . VAL A 1 170 ? 6.547 -9.513 -6.022 1.00 90.38 170 VAL A C 1
ATOM 1343 O O . VAL A 1 170 ? 6.713 -9.833 -7.203 1.00 90.38 170 VAL A O 1
ATOM 1346 N N . LYS A 1 171 ? 5.742 -8.509 -5.661 1.00 89.81 171 LYS A N 1
ATOM 1347 C CA . LYS A 1 171 ? 5.009 -7.667 -6.610 1.00 89.81 171 LYS A CA 1
ATOM 1348 C C . LYS A 1 171 ? 5.961 -6.864 -7.500 1.00 89.81 171 LYS A C 1
ATOM 1350 O O . LYS A 1 171 ? 5.823 -6.922 -8.722 1.00 89.81 171 LYS A O 1
ATOM 1355 N N . A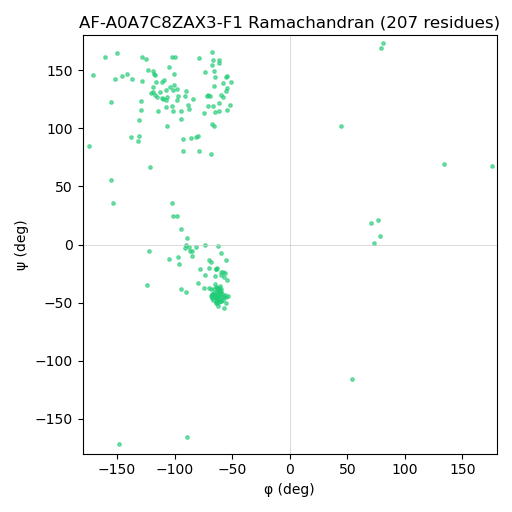SP A 1 172 ? 6.936 -6.181 -6.911 1.00 87.94 172 ASP A N 1
ATOM 1356 C CA . ASP A 1 172 ? 7.918 -5.354 -7.616 1.00 87.94 172 ASP A CA 1
ATOM 1357 C C . ASP A 1 172 ? 8.795 -6.209 -8.529 1.00 87.94 172 ASP A C 1
ATOM 1359 O O . ASP A 1 172 ? 8.932 -5.905 -9.714 1.00 87.94 172 ASP A O 1
ATOM 1363 N N . HIS A 1 173 ? 9.284 -7.347 -8.031 1.00 90.50 173 HIS A N 1
ATOM 1364 C CA . HIS A 1 173 ? 10.038 -8.303 -8.834 1.00 90.50 173 HIS A CA 1
ATOM 1365 C C . HIS A 1 173 ? 9.213 -8.793 -10.037 1.00 90.50 173 HIS A C 1
ATOM 1367 O O . HIS A 1 173 ? 9.675 -8.752 -11.178 1.00 90.50 173 HIS A O 1
ATOM 1373 N N . ARG A 1 174 ? 7.950 -9.194 -9.830 1.00 90.75 174 ARG A N 1
ATOM 1374 C CA . ARG A 1 174 ? 7.060 -9.629 -10.924 1.00 90.75 174 ARG A CA 1
ATOM 1375 C C . ARG A 1 174 ? 6.822 -8.515 -11.947 1.00 90.75 174 ARG A C 1
ATOM 1377 O O . ARG A 1 174 ? 6.794 -8.789 -13.150 1.00 90.75 174 ARG A O 1
ATOM 1384 N N . ASN A 1 175 ? 6.653 -7.277 -11.490 1.00 90.62 175 ASN A N 1
ATOM 1385 C CA . ASN A 1 175 ? 6.458 -6.112 -12.351 1.00 90.62 175 ASN A CA 1
ATOM 1386 C C . ASN A 1 175 ? 7.714 -5.785 -13.162 1.00 90.62 175 ASN A C 1
ATOM 1388 O O . ASN A 1 175 ? 7.611 -5.587 -14.372 1.00 90.62 175 ASN A O 1
ATOM 1392 N N . LEU A 1 176 ? 8.893 -5.828 -12.545 1.00 91.62 176 LEU A N 1
ATOM 1393 C CA . LEU A 1 176 ? 10.174 -5.620 -13.217 1.00 91.62 176 LEU A CA 1
ATOM 1394 C C . LEU A 1 176 ? 10.426 -6.687 -14.294 1.00 91.62 176 LEU A C 1
ATOM 1396 O O . LEU A 1 176 ? 10.764 -6.369 -15.435 1.00 91.62 176 LEU A O 1
ATOM 1400 N N . MET A 1 177 ? 10.154 -7.957 -13.987 1.00 93.62 177 MET A N 1
ATOM 1401 C CA . MET A 1 177 ? 10.291 -9.056 -14.952 1.00 93.62 177 MET A CA 1
ATOM 1402 C C . MET A 1 177 ? 9.349 -8.908 -16.153 1.00 93.62 177 MET A C 1
ATOM 1404 O O . MET A 1 177 ? 9.723 -9.197 -17.296 1.00 93.62 177 MET A O 1
ATOM 1408 N N . ARG A 1 178 ? 8.122 -8.426 -15.923 1.00 93.06 178 ARG A N 1
ATOM 1409 C CA . ARG A 1 178 ? 7.191 -8.071 -17.005 1.00 93.06 178 ARG A CA 1
ATOM 1410 C C . ARG A 1 178 ? 7.685 -6.888 -17.812 1.00 93.06 178 ARG A C 1
ATOM 1412 O O . ARG A 1 178 ? 7.594 -6.932 -19.034 1.00 93.06 178 ARG A O 1
ATOM 1419 N N . TRP A 1 179 ? 8.213 -5.867 -17.149 1.00 94.81 179 TRP A N 1
ATOM 1420 C CA . TRP A 1 179 ? 8.744 -4.681 -17.801 1.00 94.81 179 TRP A CA 1
ATOM 1421 C C . TRP A 1 179 ? 9.885 -5.036 -18.761 1.00 94.81 179 TRP A C 1
ATOM 1423 O O . TRP A 1 179 ? 9.800 -4.683 -19.937 1.00 94.81 179 TRP A O 1
ATOM 1433 N N . PHE A 1 180 ? 10.865 -5.844 -18.329 1.00 95.19 180 PHE A N 1
ATOM 1434 C CA . PHE A 1 180 ? 11.944 -6.326 -19.204 1.00 95.19 180 PHE A CA 1
ATOM 1435 C C . PHE A 1 180 ? 11.402 -7.004 -20.468 1.00 95.19 180 PHE A C 1
ATOM 1437 O O . PHE A 1 180 ? 11.873 -6.745 -21.578 1.00 95.19 180 PHE A O 1
ATOM 1444 N N . ARG A 1 181 ? 10.379 -7.855 -20.314 1.00 93.12 181 ARG A N 1
ATOM 1445 C CA . ARG A 1 181 ? 9.742 -8.552 -21.437 1.00 93.12 181 ARG A CA 1
ATOM 1446 C C . ARG A 1 181 ? 9.015 -7.585 -22.370 1.00 93.12 181 ARG A C 1
ATOM 1448 O O . ARG A 1 181 ? 9.204 -7.667 -23.581 1.00 93.12 181 ARG A O 1
ATOM 1455 N N . SER A 1 182 ? 8.206 -6.682 -21.824 1.00 94.44 182 SER A N 1
ATOM 1456 C CA . SER A 1 182 ? 7.431 -5.707 -22.596 1.00 94.44 182 SER A CA 1
ATOM 1457 C C . SER A 1 182 ? 8.337 -4.767 -23.389 1.00 94.44 182 SER A C 1
ATOM 1459 O O . SER A 1 182 ? 8.153 -4.611 -24.595 1.00 94.44 182 SER A O 1
ATOM 1461 N N . VAL A 1 183 ? 9.366 -4.211 -22.747 1.00 94.56 183 VAL A N 1
ATOM 1462 C CA . VAL A 1 183 ? 10.341 -3.323 -23.395 1.00 94.56 183 VAL A CA 1
ATOM 1463 C C . VAL A 1 183 ? 11.160 -4.078 -24.439 1.00 94.56 183 VAL A C 1
ATOM 1465 O O . VAL A 1 183 ? 11.311 -3.610 -25.568 1.00 94.56 183 VAL A O 1
ATOM 1468 N N . GLY A 1 184 ? 11.634 -5.284 -24.113 1.00 94.12 184 GLY A N 1
ATOM 1469 C CA . GLY A 1 184 ? 12.363 -6.124 -25.060 1.00 94.12 184 GLY A CA 1
ATOM 1470 C C . GLY A 1 184 ? 11.542 -6.472 -26.307 1.00 94.12 184 GLY A C 1
ATOM 1471 O O . GLY A 1 184 ? 12.073 -6.437 -27.418 1.00 94.12 184 GLY A O 1
ATOM 1472 N N . ASN A 1 185 ? 10.249 -6.771 -26.149 1.00 92.56 185 ASN A N 1
ATOM 1473 C CA . ASN A 1 185 ? 9.343 -7.049 -27.266 1.00 92.56 185 ASN A CA 1
ATOM 1474 C C . ASN A 1 185 ? 9.096 -5.810 -28.130 1.00 92.56 185 ASN A C 1
ATOM 1476 O O . ASN A 1 185 ? 9.136 -5.915 -29.358 1.00 92.56 185 ASN A O 1
ATOM 1480 N N . PHE A 1 186 ? 8.903 -4.651 -27.493 1.00 94.19 186 PHE A N 1
ATOM 1481 C CA . PHE A 1 186 ? 8.728 -3.372 -28.174 1.00 94.19 186 PHE A CA 1
ATOM 1482 C C . PHE A 1 186 ? 9.947 -3.021 -29.042 1.00 94.19 186 PHE A C 1
ATOM 1484 O O . PHE A 1 186 ? 9.800 -2.746 -30.230 1.00 94.19 186 PHE A O 1
ATOM 1491 N N . ILE A 1 187 ? 11.169 -3.125 -28.502 1.00 91.75 187 ILE A N 1
ATOM 1492 C CA . ILE A 1 187 ? 12.410 -2.802 -29.238 1.00 91.75 187 ILE A CA 1
ATOM 1493 C C . ILE A 1 187 ? 12.652 -3.758 -30.414 1.00 91.75 187 ILE A C 1
ATOM 1495 O O . ILE A 1 187 ? 13.189 -3.355 -31.448 1.00 91.75 187 ILE A O 1
ATOM 1499 N N . LYS A 1 188 ? 12.258 -5.029 -30.273 1.00 88.25 188 LYS A N 1
ATOM 1500 C CA . LYS A 1 188 ? 12.337 -6.022 -31.355 1.00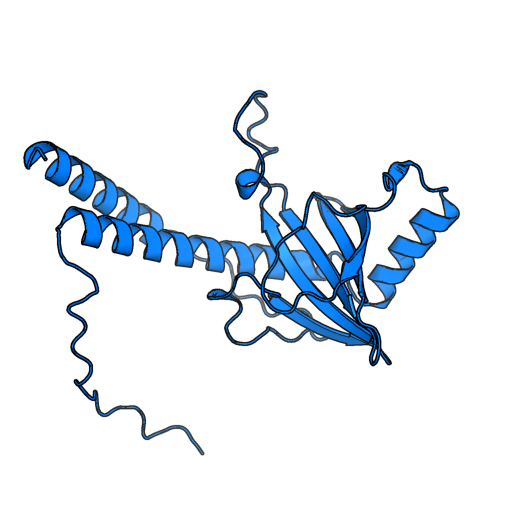 88.25 188 LYS A CA 1
ATOM 1501 C C . LYS A 1 188 ? 11.331 -5.768 -32.482 1.00 88.25 188 LYS A C 1
ATOM 1503 O O . LYS A 1 188 ? 11.468 -6.384 -33.535 1.00 88.25 188 LYS A O 1
ATOM 1508 N N . GLY A 1 189 ? 10.333 -4.904 -32.279 1.00 82.94 189 GLY A N 1
ATOM 1509 C CA . GLY A 1 189 ? 9.228 -4.721 -33.225 1.00 82.94 189 GLY A CA 1
ATOM 1510 C C . GLY A 1 189 ? 8.270 -5.916 -33.271 1.00 82.94 189 GLY A C 1
ATOM 1511 O O . GLY A 1 189 ? 7.533 -6.092 -34.237 1.00 82.94 189 GLY A O 1
ATOM 1512 N N . THR A 1 190 ? 8.288 -6.765 -32.242 1.00 69.62 190 THR A N 1
ATOM 1513 C CA . THR A 1 190 ? 7.268 -7.797 -32.036 1.00 69.62 190 THR A CA 1
ATOM 1514 C C . THR A 1 190 ? 6.110 -7.165 -31.282 1.00 69.62 190 THR A C 1
ATOM 1516 O O . THR A 1 190 ? 6.121 -7.123 -30.052 1.00 69.62 190 THR A O 1
ATOM 1519 N N . ASP A 1 191 ? 5.122 -6.652 -32.013 1.00 55.28 191 ASP A N 1
ATOM 1520 C CA . ASP A 1 191 ? 3.864 -6.220 -31.412 1.00 55.28 191 ASP A CA 1
ATOM 1521 C C . ASP A 1 191 ? 3.243 -7.365 -30.602 1.00 55.28 191 ASP A C 1
ATOM 1523 O O . ASP A 1 191 ? 3.083 -8.490 -31.088 1.00 55.28 191 ASP A O 1
ATOM 1527 N N . ALA A 1 192 ? 2.781 -7.049 -29.391 1.00 49.97 192 ALA A N 1
ATOM 1528 C CA . ALA A 1 192 ? 1.875 -7.910 -28.629 1.00 49.97 192 ALA A CA 1
ATOM 1529 C C . ALA A 1 192 ? 0.539 -8.176 -29.370 1.00 49.97 192 ALA A C 1
ATOM 1531 O O . ALA A 1 192 ? -0.239 -9.028 -28.952 1.00 49.97 192 ALA A O 1
ATOM 1532 N N . ALA A 1 193 ? 0.286 -7.502 -30.500 1.00 43.22 193 ALA A N 1
ATOM 1533 C CA . ALA A 1 193 ? -0.885 -7.677 -31.361 1.00 43.22 193 ALA A CA 1
ATOM 1534 C C . ALA A 1 193 ? -0.877 -8.968 -32.210 1.00 43.22 193 ALA A C 1
ATOM 1536 O O . ALA A 1 193 ? -1.841 -9.231 -32.925 1.00 43.22 193 ALA A O 1
ATOM 1537 N N . LYS A 1 194 ? 0.164 -9.809 -32.122 1.00 41.47 194 LYS A N 1
ATOM 1538 C CA . LYS A 1 194 ? 0.146 -11.191 -32.643 1.00 41.47 194 LYS A CA 1
ATOM 1539 C C . LYS A 1 194 ? -0.049 -12.244 -31.543 1.00 41.47 194 LYS A C 1
ATOM 1541 O O . LYS A 1 194 ? 0.484 -13.343 -31.630 1.00 41.47 194 LYS A O 1
ATOM 1546 N N . ALA A 1 195 ? -0.850 -11.949 -30.522 1.00 37.31 195 ALA A N 1
ATOM 1547 C CA . ALA A 1 195 ? -1.560 -13.004 -29.806 1.00 37.31 195 ALA A CA 1
ATOM 1548 C C . ALA A 1 195 ? -2.816 -13.355 -30.619 1.00 37.31 195 ALA A C 1
ATOM 1550 O O . ALA A 1 195 ? -3.850 -12.704 -30.506 1.00 37.31 195 ALA A O 1
ATOM 1551 N N . ILE A 1 196 ? -2.704 -14.353 -31.496 1.00 33.88 196 ILE A N 1
ATOM 1552 C CA . ILE A 1 196 ? -3.874 -14.990 -32.109 1.00 33.88 196 ILE A CA 1
ATOM 1553 C C . ILE A 1 196 ? -4.688 -15.606 -30.955 1.00 33.88 196 ILE A C 1
ATOM 1555 O O . ILE A 1 196 ? -4.130 -16.429 -30.224 1.00 33.88 196 ILE A O 1
ATOM 1559 N N . PRO A 1 197 ? -5.967 -15.245 -30.741 1.00 37.72 197 PRO A N 1
ATOM 1560 C CA . PRO A 1 197 ? -6.798 -15.947 -29.778 1.00 37.72 197 PRO A CA 1
ATOM 1561 C C . PRO A 1 197 ? -7.176 -17.294 -30.398 1.00 37.72 197 PRO A C 1
ATOM 1563 O O . PRO A 1 197 ? -7.878 -17.341 -31.405 1.00 37.72 197 PRO A O 1
ATOM 1566 N N . GLY A 1 198 ? -6.677 -18.387 -29.825 1.00 42.56 198 GLY A N 1
ATOM 1567 C CA . GLY A 1 198 ? -7.028 -19.734 -30.274 1.00 42.56 198 GLY A CA 1
ATOM 1568 C C . GLY A 1 198 ? -5.836 -20.666 -30.421 1.00 42.56 198 GLY A C 1
ATOM 1569 O O . GLY A 1 198 ? -5.499 -21.086 -31.522 1.00 42.56 198 GLY A O 1
ATOM 1570 N N . ALA A 1 199 ? -5.241 -21.043 -29.297 1.00 31.88 199 ALA A N 1
ATOM 1571 C CA . ALA A 1 199 ? -4.615 -22.348 -29.160 1.00 31.88 199 ALA A CA 1
ATOM 1572 C C . ALA A 1 199 ? -5.001 -22.858 -27.771 1.00 31.88 199 ALA A C 1
ATOM 1574 O O . ALA A 1 199 ? -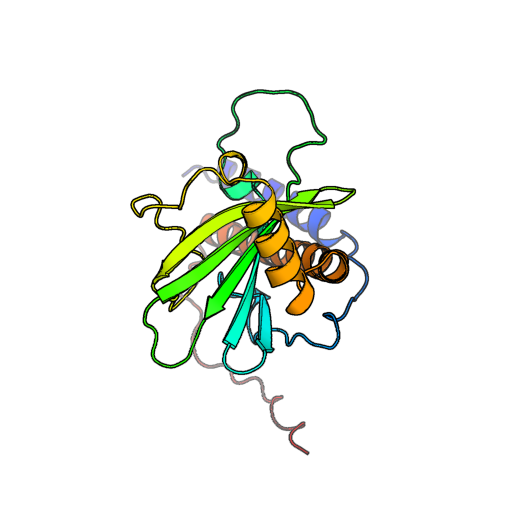4.398 -22.489 -26.769 1.00 31.88 199 ALA A O 1
ATOM 1575 N N . ASN A 1 200 ? -6.100 -23.613 -27.724 1.00 34.22 200 ASN A N 1
ATOM 1576 C CA . ASN A 1 200 ? -6.469 -24.414 -26.566 1.00 34.22 200 ASN A CA 1
ATOM 1577 C C . ASN A 1 200 ? -5.291 -25.329 -26.222 1.00 34.22 200 ASN A C 1
ATOM 1579 O O . ASN A 1 200 ? -4.981 -26.223 -27.010 1.00 34.22 200 ASN A O 1
ATOM 1583 N N . ASP A 1 201 ? -4.691 -25.144 -25.050 1.00 32.31 201 ASP A N 1
ATOM 1584 C CA . ASP A 1 201 ? -3.932 -26.205 -24.397 1.00 32.31 201 ASP A CA 1
ATOM 1585 C C . ASP A 1 201 ? -4.913 -27.028 -23.542 1.00 32.31 201 ASP A C 1
ATOM 1587 O O . ASP A 1 201 ? -5.528 -26.496 -22.611 1.00 32.31 201 ASP A O 1
ATOM 1591 N N . PRO A 1 202 ? -5.121 -28.319 -23.849 1.00 37.28 202 PRO A N 1
ATOM 1592 C CA . PRO A 1 202 ? -6.037 -29.180 -23.118 1.00 37.28 202 PRO A CA 1
ATOM 1593 C C . PRO A 1 202 ? -5.364 -29.650 -21.827 1.00 37.28 202 PRO A C 1
ATOM 1595 O O . PRO A 1 202 ? -4.832 -30.757 -21.753 1.00 37.28 202 PRO A O 1
ATOM 1598 N N . LYS A 1 203 ? -5.352 -28.803 -20.794 1.00 38.72 203 LYS A N 1
ATOM 1599 C CA . LYS A 1 203 ? -4.997 -29.246 -19.437 1.00 38.72 203 LYS A CA 1
ATOM 1600 C C . LYS A 1 203 ? -5.611 -28.412 -18.313 1.00 38.72 203 LYS A C 1
ATOM 1602 O O . LYS A 1 203 ? -5.013 -28.255 -17.258 1.00 38.72 203 LYS A O 1
ATOM 1607 N N . GLU A 1 204 ? -6.834 -27.939 -18.525 1.00 38.47 204 GLU A N 1
ATOM 1608 C CA . GLU A 1 204 ? -7.697 -27.392 -17.473 1.00 38.47 204 GLU A CA 1
ATOM 1609 C C . GLU A 1 204 ? -8.999 -28.207 -17.434 1.00 38.47 204 GLU A C 1
ATOM 1611 O O . GLU A 1 204 ? -10.070 -27.776 -17.842 1.00 38.47 204 GLU A O 1
ATOM 1616 N N . ALA A 1 205 ? -8.862 -29.473 -17.040 1.00 39.03 205 ALA A N 1
ATOM 1617 C CA . ALA A 1 205 ? -9.969 -30.383 -16.755 1.00 39.03 205 ALA A CA 1
ATOM 1618 C C . ALA A 1 205 ? -9.496 -31.470 -15.779 1.00 39.03 205 ALA A C 1
ATOM 1620 O O . ALA A 1 205 ? -9.528 -32.652 -16.098 1.00 39.03 205 ALA A O 1
ATOM 1621 N N . ALA A 1 206 ? -8.970 -31.064 -14.624 1.00 43.94 206 ALA A N 1
ATOM 1622 C CA . ALA A 1 206 ? -8.835 -31.913 -13.440 1.00 43.94 206 ALA A CA 1
ATOM 1623 C C . ALA A 1 206 ? -8.328 -31.050 -12.284 1.00 43.94 206 ALA A C 1
ATOM 1625 O O . ALA A 1 206 ? -7.126 -30.941 -12.097 1.00 43.94 206 ALA A O 1
ATOM 1626 N N . GLU A 1 207 ? -9.248 -30.384 -11.590 1.00 36.41 207 GLU A N 1
ATOM 1627 C CA . GLU A 1 207 ? -9.219 -30.117 -10.139 1.00 36.41 207 GLU A CA 1
ATOM 1628 C C . GLU A 1 207 ? -10.428 -29.230 -9.808 1.00 36.41 207 GLU A C 1
ATOM 1630 O O . GLU A 1 207 ? -10.367 -28.039 -9.519 1.00 36.41 207 GLU A O 1
ATOM 1635 N N . SER A 1 208 ? -11.596 -29.844 -9.957 1.00 43.16 208 SER A N 1
ATOM 1636 C CA . SER A 1 208 ? -12.826 -29.457 -9.276 1.00 43.16 208 SER A CA 1
ATOM 1637 C C . SER A 1 208 ? -13.386 -30.757 -8.721 1.00 43.16 208 SER A C 1
ATOM 1639 O O . SER A 1 208 ? -14.073 -31.499 -9.424 1.00 43.16 208 SER A O 1
ATOM 1641 N N . GLY A 1 209 ? -12.958 -31.068 -7.503 1.00 38.34 209 GLY A N 1
ATOM 1642 C CA . GLY A 1 209 ? -13.334 -32.223 -6.700 1.00 38.34 209 GLY A CA 1
ATOM 1643 C C . GLY A 1 209 ? -12.930 -31.949 -5.266 1.00 38.34 209 GLY A C 1
ATOM 1644 O O . GLY A 1 209 ? -11.728 -31.669 -5.072 1.00 38.34 209 GLY A O 1
#

Radius of gyration: 21.26 Å; Cα contacts (8 Å, |Δi|>4): 238; chains: 1; bounding box: 47×52×59 Å

Organism: Opuntia streptacantha (NCBI:txid393608)

Foldseek 3Di:
DDPVVLVVVLVVLVVVLVVLVPDDADPDDDAPPQWDADPCVLVFQFFGTWHDDDQKIKGKGKDFCLVPDDDDDDPDPPPRRWMWIWIWIDGPPDQWTWIWIWTDDPVFIHTAFIDIGGDDPGHDDDPPPDDGHDGLVPDDPVVNVVVVVVCVVVVNTDSRPVVSVSSVRVSVSVVSSVVSVVVSCVSVVNDPVPPDPDDDDPDPDDDPD

Sequence (209 aa):
VSSAVNSMLLRSLKDHYLEVSNMAPPPKMGPPAEFTIVKGALDSTGPVLRKNYKNEEISISVMRLANIAAPDDDEDDDEINQLFVHVEVSKPGQEKALHLLLGLYPDALGIHSVALRPKLQDGFIIDMNKYTGPLFENLDEETRDAFHNYIEERGINESLFPFLQAWLYVKDHRNLMRWFRSVGNFIKGTDAAKAIPGANDPKEAAESG

pLDDT: mean 79.49, std 19.26, range [31.88, 97.62]

InterPro domains:
  IPR003428 Mitochondrial glycoprotein [PF02330] (48-187)
  IPR036561 Mitochondrial glycoprotein superfamily [G3DSA:3.10.280.10] (6-187)
  IPR036561 Mitochondrial glycoprotein superfamily [SSF54529] (7-187)

Secondary structure (DSSP, 8-state):
--HHHHHHHHHHHHHHHHHHHTSPPPP--PPPTT-EEPTTTTTSSS-SEEEEETTEEEEEEEEEGGGT----S---TTSTT-EEEEEEEE-TT-SEEEEEEEEE-SS-EEEEEEEEEEPPSSS----TTS---S-GGGS-HHHHHHHHHHHHTTT-SGGGHHHHHHHHHHHHHHHHHHHHHHHHHHHTT--GGG--S----S---S---